Protein AF-A0A7J7EP86-F1 (afdb_monomer_lite)

Secondary structure (DSSP, 8-state):
-PPPHHHHHHHHHHHHTTT---S-----PPPPSSBPPP------SSPPPPS-SSGGGSSTT-EEEEETTEEEEEPPB-TTSPPP--SSBPPP-------SSPPPS-SSGGGSSTT-EEEE-SSSEEEEPPBP-HHHHHHHHHHHHHHHHHHHHHHHHHHHHHHHHHHHHHHHHSS---------------S-S------------

Foldseek 3Di:
DDPDPVVVVVVVVVVVVVPPPDDDPPPVPPAFDAAADDEFDDDDPAADEAQDDFQVSAPDRWTFDDYHRYTDGHDHDHPPDDADAFDAADDDEPAADPDPPFGARDDAQVSEPPSFTFDDYNGYTDTDRHDHPVVVVVVVVVVVVVVVVVVVVVVVVVVVVVVVVVVVVVVVVPDPDDDDDDDPDPDDPDDDDDDDPPDPPDDDD

Structure (mmCIF, N/CA/C/O backbone):
data_AF-A0A7J7EP86-F1
#
_entry.id   AF-A0A7J7EP86-F1
#
loop_
_atom_site.group_PDB
_atom_site.id
_atom_site.type_symbol
_atom_site.label_atom_id
_atom_site.label_alt_id
_atom_site.label_comp_id
_atom_site.label_asym_id
_atom_site.label_entity_id
_atom_site.label_seq_id
_atom_site.pdbx_PDB_ins_code
_atom_site.Cartn_x
_atom_site.Cartn_y
_atom_site.Cartn_z
_atom_site.occupancy
_atom_site.B_iso_or_equiv
_atom_site.auth_seq_id
_atom_site.auth_comp_id
_atom_site.auth_asym_id
_atom_site.auth_atom_id
_atom_site.pdbx_PDB_model_num
ATOM 1 N N . MET A 1 1 ? 29.069 -40.356 -58.487 1.00 50.84 1 MET A N 1
ATOM 2 C CA . MET A 1 1 ? 29.692 -40.683 -57.185 1.00 50.84 1 MET A CA 1
ATOM 3 C C . MET A 1 1 ? 28.736 -40.217 -56.096 1.00 50.84 1 MET A C 1
ATOM 5 O O . MET A 1 1 ? 28.373 -39.050 -56.098 1.00 50.84 1 MET A O 1
ATOM 9 N N . LYS A 1 2 ? 28.208 -41.136 -55.280 1.00 54.94 2 LYS A N 1
ATOM 10 C CA . LYS A 1 2 ? 27.211 -40.839 -54.235 1.00 54.94 2 LYS A CA 1
ATOM 11 C C . LYS A 1 2 ? 27.973 -40.316 -53.010 1.00 54.94 2 LYS A C 1
ATOM 13 O O . LYS A 1 2 ? 28.895 -41.011 -52.588 1.00 54.94 2 LYS A O 1
ATOM 18 N N . PRO A 1 3 ? 27.675 -39.122 -52.473 1.00 54.75 3 PRO A N 1
ATOM 19 C CA . PRO A 1 3 ? 28.340 -38.674 -51.259 1.00 54.75 3 PRO A CA 1
ATOM 20 C C . PRO A 1 3 ? 27.991 -39.654 -50.140 1.00 54.75 3 PRO A C 1
ATOM 22 O O . PRO A 1 3 ? 26.819 -39.953 -49.902 1.00 54.75 3 PRO A O 1
ATOM 25 N N . ASN A 1 4 ? 29.017 -40.216 -49.502 1.00 59.91 4 ASN A N 1
ATOM 26 C CA . ASN A 1 4 ? 28.821 -41.128 -48.388 1.00 59.91 4 ASN A CA 1
ATOM 27 C C . ASN A 1 4 ? 28.125 -40.366 -47.263 1.00 59.91 4 ASN A C 1
ATOM 29 O O . ASN A 1 4 ? 28.585 -39.305 -46.852 1.00 59.91 4 ASN A O 1
ATOM 33 N N . SER A 1 5 ? 27.026 -40.942 -46.779 1.00 64.69 5 SER A N 1
ATOM 34 C CA . SER A 1 5 ? 26.134 -40.410 -45.742 1.00 64.69 5 SER A CA 1
ATOM 35 C C . SER A 1 5 ? 26.893 -39.761 -44.573 1.00 64.69 5 SER A C 1
ATOM 37 O O . SER A 1 5 ? 26.579 -38.656 -44.146 1.00 64.69 5 SER A O 1
ATOM 39 N N . LEU A 1 6 ? 27.999 -40.383 -44.154 1.00 64.19 6 LEU A N 1
ATOM 40 C CA . LEU A 1 6 ? 28.897 -39.900 -43.104 1.00 64.19 6 LEU A CA 1
ATOM 41 C C . LEU A 1 6 ? 29.530 -38.526 -43.394 1.00 64.19 6 LEU A C 1
ATOM 43 O O . LEU A 1 6 ? 29.637 -37.705 -42.490 1.00 64.19 6 LEU A O 1
ATOM 47 N N . SER A 1 7 ? 29.902 -38.238 -44.645 1.00 62.66 7 SER A N 1
ATOM 48 C CA . SER A 1 7 ? 30.479 -36.944 -45.035 1.00 62.66 7 SER A CA 1
ATOM 49 C C . SER A 1 7 ? 29.432 -35.826 -45.016 1.00 62.66 7 SER A C 1
ATOM 51 O O . SER A 1 7 ? 29.758 -34.699 -44.648 1.00 62.66 7 SER A O 1
ATOM 53 N N . ALA A 1 8 ? 28.176 -36.131 -45.354 1.00 65.94 8 ALA A N 1
ATOM 54 C CA . ALA A 1 8 ? 27.081 -35.167 -45.268 1.00 65.94 8 ALA A CA 1
ATOM 55 C C . ALA A 1 8 ? 26.754 -34.816 -43.805 1.00 65.94 8 ALA A C 1
ATOM 57 O O . ALA A 1 8 ? 26.546 -33.646 -43.483 1.00 65.94 8 ALA A O 1
ATOM 58 N N . PHE A 1 9 ? 26.791 -35.805 -42.903 1.00 63.50 9 PHE A N 1
ATOM 59 C CA . PHE A 1 9 ? 26.587 -35.581 -41.468 1.00 63.50 9 PHE A CA 1
ATOM 60 C C . PHE A 1 9 ? 27.699 -34.737 -40.830 1.00 63.50 9 PHE A C 1
ATOM 62 O O . PHE A 1 9 ? 27.401 -33.864 -40.020 1.00 63.50 9 PHE A O 1
ATOM 69 N N . VAL A 1 10 ? 28.964 -34.930 -41.221 1.00 70.19 10 VAL A N 1
ATOM 70 C CA . VAL A 1 10 ? 30.089 -34.133 -40.693 1.00 70.19 10 VAL A CA 1
ATOM 71 C C . VAL A 1 10 ? 29.988 -32.659 -41.107 1.00 70.19 10 VAL A C 1
ATOM 73 O O . VAL A 1 10 ? 30.238 -31.777 -40.288 1.00 70.19 10 VAL A O 1
ATOM 76 N N . VAL A 1 11 ? 29.555 -32.369 -42.338 1.00 69.69 11 VAL A N 1
ATOM 77 C CA . VAL A 1 11 ? 29.354 -30.986 -42.813 1.00 69.69 11 VAL A CA 1
ATOM 78 C C . VAL A 1 11 ? 28.172 -30.311 -42.104 1.00 69.69 11 VAL A C 1
ATOM 80 O O . VAL A 1 11 ? 28.274 -29.146 -41.725 1.00 69.69 11 VAL A O 1
ATOM 83 N N . LEU A 1 12 ? 27.077 -31.039 -41.855 1.00 65.75 12 LEU A N 1
ATOM 84 C CA . LEU A 1 12 ? 25.925 -30.529 -41.097 1.00 65.75 12 LEU A CA 1
ATOM 85 C C . LEU A 1 12 ? 26.275 -30.227 -39.633 1.00 65.75 12 LEU A C 1
ATOM 87 O O . LEU A 1 12 ? 25.849 -29.202 -39.102 1.00 65.75 12 LEU A O 1
ATOM 91 N N . LEU A 1 13 ? 27.089 -31.076 -38.997 1.00 64.19 13 LEU A N 1
ATOM 92 C CA . LEU A 1 13 ? 27.573 -30.840 -37.634 1.00 64.19 13 LEU A CA 1
ATOM 93 C C . LEU A 1 13 ? 28.536 -29.646 -37.568 1.00 64.19 13 LEU A C 1
ATOM 95 O O . LEU A 1 13 ? 28.445 -28.858 -36.634 1.00 64.19 13 LEU A O 1
ATOM 99 N N . ALA A 1 14 ? 29.400 -29.454 -38.571 1.00 61.97 14 ALA A N 1
ATOM 100 C CA . ALA A 1 14 ? 30.291 -28.292 -38.638 1.00 61.97 14 ALA A CA 1
ATOM 101 C C . ALA A 1 14 ? 29.533 -26.967 -38.867 1.00 61.97 14 ALA A C 1
ATOM 103 O O . ALA A 1 14 ? 29.895 -25.943 -38.290 1.00 61.97 14 ALA A O 1
ATOM 104 N N . LEU A 1 15 ? 28.456 -26.981 -39.663 1.00 60.22 15 LEU A N 1
ATOM 105 C CA . LEU A 1 15 ? 27.616 -25.801 -39.907 1.00 60.22 15 LEU A CA 1
ATOM 106 C C . LEU A 1 15 ? 26.714 -25.454 -38.710 1.00 60.22 15 LEU A C 1
ATOM 108 O O . LEU A 1 15 ? 26.466 -24.276 -38.463 1.00 60.22 15 LEU A O 1
ATOM 112 N N . GLY A 1 16 ? 26.275 -26.449 -37.931 1.00 58.31 16 GLY A N 1
ATOM 113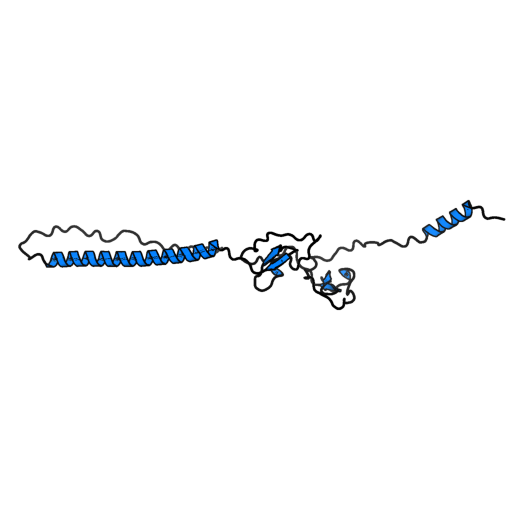 C CA . GLY A 1 16 ? 25.460 -26.240 -36.727 1.00 58.31 16 GLY A CA 1
ATOM 114 C C . GLY A 1 16 ? 26.194 -25.555 -35.565 1.00 58.31 16 GLY A C 1
ATOM 115 O O . GLY A 1 16 ? 25.548 -25.011 -34.674 1.00 58.31 16 GLY A O 1
ATOM 116 N N . ILE A 1 17 ? 27.533 -25.534 -35.581 1.00 58.44 17 ILE A N 1
ATOM 117 C CA . ILE A 1 17 ? 28.358 -24.895 -34.539 1.00 58.44 17 ILE A CA 1
ATOM 118 C C . ILE A 1 17 ? 28.518 -23.380 -34.790 1.00 58.44 17 ILE A C 1
ATOM 120 O O . ILE A 1 17 ? 28.812 -22.627 -33.865 1.00 58.44 17 ILE A O 1
ATOM 124 N N . LEU A 1 18 ? 28.261 -22.890 -36.011 1.00 54.44 18 LEU A N 1
ATOM 125 C CA . LEU A 1 18 ? 28.388 -21.462 -36.348 1.00 54.44 18 LEU A CA 1
ATOM 126 C C . LEU A 1 18 ? 27.129 -20.630 -36.044 1.00 54.44 18 LEU A C 1
ATOM 128 O O . LEU A 1 18 ? 27.166 -19.410 -36.186 1.00 54.44 18 LEU A O 1
ATOM 132 N N . THR A 1 19 ? 26.031 -21.251 -35.595 1.00 53.50 19 THR A N 1
ATOM 133 C CA . THR A 1 19 ? 24.767 -20.550 -35.289 1.00 53.50 19 THR A CA 1
ATOM 134 C C . THR A 1 19 ? 24.349 -20.591 -33.822 1.00 53.50 19 THR A C 1
ATOM 136 O O . THR A 1 19 ? 23.231 -20.188 -33.506 1.00 53.50 19 THR A O 1
ATOM 139 N N . SER A 1 20 ? 25.222 -20.981 -32.890 1.00 53.56 20 SER A N 1
ATOM 140 C CA . SER A 1 20 ? 25.021 -20.645 -31.473 1.00 53.56 20 SER A CA 1
ATOM 141 C C . SER A 1 20 ? 25.358 -19.168 -31.242 1.00 53.56 20 SER A C 1
ATOM 143 O O . SER A 1 20 ? 26.337 -18.818 -30.586 1.00 53.56 20 SER A O 1
ATOM 145 N N . GLY A 1 21 ? 24.536 -18.292 -31.827 1.00 53.75 21 GLY A N 1
ATOM 146 C CA . GLY A 1 21 ? 24.382 -16.925 -31.361 1.00 53.75 21 GLY A CA 1
ATOM 147 C C . GLY A 1 21 ? 23.913 -16.981 -29.914 1.00 53.75 21 GLY A C 1
ATOM 148 O O . GLY A 1 21 ? 22.967 -17.696 -29.589 1.00 53.75 21 GLY A O 1
ATOM 149 N N . ALA A 1 22 ? 24.655 -16.287 -29.059 1.00 48.72 22 ALA A N 1
ATOM 150 C CA . ALA A 1 22 ? 24.486 -16.212 -27.620 1.00 48.72 22 ALA A CA 1
ATOM 151 C C . ALA A 1 22 ? 23.009 -16.225 -27.184 1.00 48.72 22 ALA A C 1
ATOM 153 O O . ALA A 1 22 ? 22.284 -15.250 -27.372 1.00 48.72 22 ALA A O 1
ATOM 154 N N . VAL A 1 23 ? 22.588 -17.318 -26.543 1.00 51.16 23 VAL A N 1
ATOM 155 C CA . VAL A 1 23 ? 21.489 -17.259 -25.580 1.00 51.16 23 VAL A CA 1
ATOM 156 C C . VAL A 1 23 ? 21.922 -16.315 -24.469 1.00 51.16 23 VAL A C 1
ATOM 158 O O . VAL A 1 23 ? 22.969 -16.515 -23.854 1.00 51.16 23 VAL A O 1
ATOM 161 N N . GLU A 1 24 ? 21.130 -15.254 -24.329 1.00 53.12 24 GLU A N 1
ATOM 162 C CA . GLU A 1 24 ? 21.117 -14.233 -23.288 1.00 53.12 24 GLU A CA 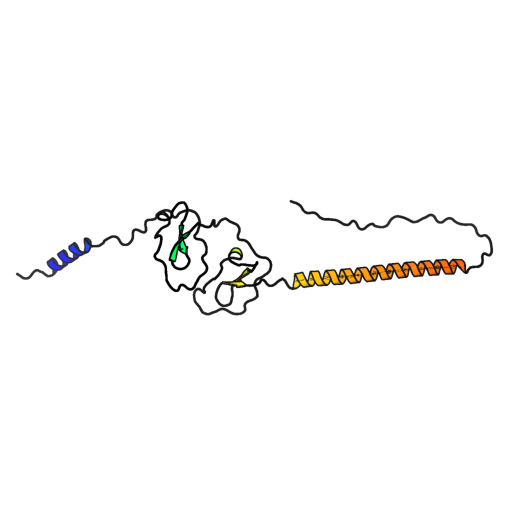1
ATOM 163 C C . GLU A 1 24 ? 22.283 -14.309 -22.307 1.00 53.12 24 GLU A C 1
ATOM 165 O O . GLU A 1 24 ? 22.226 -14.929 -21.242 1.00 53.12 24 GLU A O 1
ATOM 170 N N . GLY A 1 25 ? 23.321 -13.538 -22.631 1.00 43.31 25 GLY A N 1
ATOM 171 C CA . GLY A 1 25 ? 24.071 -12.870 -21.589 1.00 43.31 25 GLY A CA 1
ATOM 172 C C . GLY A 1 25 ? 23.084 -12.020 -20.798 1.00 43.31 25 GLY A C 1
ATOM 173 O O . GLY A 1 25 ? 22.865 -10.855 -21.125 1.00 43.31 25 GLY A O 1
ATOM 174 N N . ALA A 1 26 ? 22.488 -12.601 -19.756 1.00 48.16 26 ALA A N 1
ATOM 175 C CA . ALA A 1 26 ? 22.009 -11.859 -18.609 1.00 48.16 26 ALA A CA 1
ATOM 176 C C . ALA A 1 26 ? 23.243 -11.149 -18.051 1.00 48.16 26 ALA A C 1
ATOM 178 O O . ALA A 1 26 ? 23.952 -11.667 -17.185 1.00 48.16 26 ALA A O 1
ATOM 179 N N . SER A 1 27 ? 23.561 -9.997 -18.650 1.00 50.91 27 SER A N 1
ATOM 180 C CA . SER A 1 27 ? 24.557 -9.079 -18.144 1.00 50.91 27 SER A CA 1
ATOM 181 C C . SER A 1 27 ? 24.187 -8.884 -16.690 1.00 50.91 27 SER A C 1
ATOM 183 O O . SER A 1 27 ? 23.107 -8.384 -16.368 1.00 50.91 27 SER A O 1
ATOM 185 N N . LYS A 1 28 ? 25.056 -9.359 -15.800 1.00 51.88 28 LYS A N 1
ATOM 186 C CA . LYS A 1 28 ? 24.960 -9.130 -14.362 1.00 51.88 28 LYS A CA 1
ATOM 187 C C . LYS A 1 28 ? 25.341 -7.668 -14.110 1.00 51.88 28 LYS A C 1
ATOM 189 O O . LYS A 1 28 ? 26.272 -7.361 -13.371 1.00 51.88 28 LYS A O 1
ATOM 194 N N . GLU A 1 29 ? 24.662 -6.761 -14.800 1.00 63.00 29 GLU A N 1
ATOM 195 C CA . GLU A 1 29 ? 24.759 -5.336 -14.590 1.00 63.00 29 GLU A CA 1
ATOM 196 C C . GLU A 1 29 ? 24.225 -5.098 -13.182 1.00 63.00 29 GLU A C 1
ATOM 198 O O . GLU A 1 29 ? 23.115 -5.514 -12.840 1.00 63.00 29 GLU A O 1
ATOM 203 N N . LYS A 1 30 ? 25.055 -4.514 -12.314 1.00 75.94 30 LYS A N 1
ATOM 204 C CA . LYS A 1 30 ? 24.654 -4.239 -10.933 1.00 75.94 30 LYS A CA 1
ATOM 205 C C . LYS A 1 30 ? 23.388 -3.382 -10.979 1.00 75.94 30 LYS A C 1
ATOM 207 O O . LYS A 1 30 ? 23.417 -2.304 -11.551 1.00 75.94 30 LYS A O 1
ATOM 212 N N . ALA A 1 31 ? 22.277 -3.851 -10.419 1.00 86.69 31 ALA A N 1
ATOM 213 C CA . ALA A 1 31 ? 21.055 -3.053 -10.364 1.00 86.69 31 ALA A CA 1
ATOM 214 C C . ALA A 1 31 ? 21.305 -1.747 -9.589 1.00 86.69 31 ALA A C 1
ATOM 216 O O . ALA A 1 31 ? 22.115 -1.718 -8.653 1.00 86.69 31 ALA A O 1
ATOM 217 N N . LYS A 1 32 ? 20.600 -0.669 -9.947 1.00 92.75 32 LYS A N 1
ATOM 218 C CA . LYS A 1 32 ? 20.674 0.580 -9.175 1.00 92.75 32 LYS A CA 1
ATOM 219 C C . LYS A 1 32 ? 20.100 0.364 -7.772 1.00 92.75 32 LYS A C 1
ATOM 221 O O . LYS A 1 32 ? 19.229 -0.485 -7.569 1.00 92.75 32 LYS A O 1
ATOM 226 N N . HIS A 1 33 ? 20.599 1.144 -6.813 1.00 93.12 33 HIS A N 1
ATOM 227 C CA . HIS A 1 33 ? 20.196 1.061 -5.409 1.00 93.12 33 HIS A CA 1
ATOM 228 C C . HIS A 1 33 ? 18.692 1.322 -5.209 1.00 93.12 33 HIS A C 1
ATOM 230 O O . HIS A 1 33 ? 18.086 2.087 -5.959 1.00 93.12 33 HIS A O 1
ATOM 236 N N . GLY A 1 34 ? 18.121 0.715 -4.166 1.00 93.31 34 GLY A N 1
ATOM 237 C CA . GLY A 1 34 ? 16.694 0.776 -3.846 1.00 93.31 34 GLY A CA 1
ATOM 238 C C . GLY A 1 34 ? 15.851 -0.249 -4.610 1.00 93.31 34 GLY A C 1
ATOM 239 O O . GLY A 1 34 ? 16.356 -1.035 -5.420 1.00 93.31 34 GLY A O 1
ATOM 240 N N . VAL A 1 35 ? 14.551 -0.254 -4.327 1.00 94.38 35 VAL A N 1
ATOM 241 C CA . VAL A 1 35 ? 13.578 -1.192 -4.904 1.00 94.38 35 VAL A CA 1
ATOM 242 C C . VAL A 1 35 ? 12.563 -0.456 -5.771 1.00 94.38 35 VAL A C 1
ATOM 244 O O . VAL A 1 35 ? 12.363 0.747 -5.621 1.00 94.38 35 VAL A O 1
ATOM 247 N N . CYS A 1 36 ? 11.943 -1.161 -6.717 1.00 96.06 36 CYS A N 1
ATOM 248 C CA . CYS A 1 36 ? 10.845 -0.574 -7.480 1.00 96.06 36 CYS A CA 1
ATOM 249 C C . CYS A 1 36 ? 9.670 -0.256 -6.544 1.00 96.06 36 CYS A C 1
ATOM 251 O O . CYS A 1 36 ? 9.329 -1.118 -5.728 1.00 96.06 36 CYS A O 1
ATOM 253 N N . PRO A 1 37 ? 9.042 0.926 -6.677 1.00 95.06 37 PRO A N 1
ATOM 254 C CA . PRO A 1 37 ? 7.857 1.253 -5.900 1.00 95.06 37 PRO A CA 1
ATOM 255 C C . PRO A 1 37 ? 6.726 0.277 -6.217 1.00 95.06 37 PRO A C 1
ATOM 257 O O . PRO A 1 37 ? 6.616 -0.236 -7.339 1.00 95.06 37 PRO A O 1
ATOM 260 N N . PHE A 1 38 ? 5.865 0.024 -5.235 1.00 93.81 38 PHE A N 1
ATOM 261 C CA . PHE A 1 38 ? 4.661 -0.756 -5.488 1.00 93.81 38 PHE A CA 1
ATOM 262 C C . PHE A 1 38 ? 3.680 0.056 -6.330 1.00 93.81 38 PHE A C 1
ATOM 264 O O . PHE A 1 38 ? 3.250 1.141 -5.944 1.00 93.81 38 PHE A O 1
ATOM 271 N N . VAL A 1 39 ? 3.273 -0.515 -7.459 1.00 93.88 39 VAL A N 1
ATOM 272 C CA . VAL A 1 39 ? 2.266 0.075 -8.334 1.00 93.88 39 VAL A CA 1
ATOM 273 C C . VAL A 1 39 ? 1.010 -0.789 -8.266 1.00 93.88 39 VAL A C 1
ATOM 275 O O . VAL A 1 39 ? 1.063 -1.953 -8.680 1.00 93.88 39 VAL A O 1
ATOM 278 N N . PRO A 1 40 ? -0.116 -0.268 -7.742 1.00 91.19 40 PRO A N 1
ATOM 279 C CA . PRO A 1 40 ? -1.337 -1.046 -7.647 1.00 91.19 40 PRO A CA 1
ATOM 280 C C . PRO A 1 40 ? -1.817 -1.453 -9.048 1.00 91.19 40 PRO A C 1
ATOM 282 O O . PRO A 1 40 ? -1.723 -0.656 -9.992 1.00 91.19 40 PRO A O 1
ATOM 285 N N . PRO A 1 41 ? -2.342 -2.680 -9.206 1.00 90.81 41 PRO A N 1
ATOM 286 C CA . PRO A 1 41 ? -2.905 -3.130 -10.468 1.00 90.81 41 PRO A CA 1
ATOM 287 C C . PRO A 1 41 ? -4.029 -2.203 -10.931 1.00 90.81 41 PRO A C 1
ATOM 289 O O . PRO A 1 41 ? -4.941 -1.884 -10.170 1.00 90.81 41 PRO A O 1
ATOM 292 N N . VAL A 1 42 ? -3.971 -1.800 -12.198 1.00 92.12 42 VAL A N 1
ATOM 293 C CA . VAL A 1 42 ? -4.997 -0.990 -12.861 1.00 92.12 42 VAL A CA 1
ATOM 294 C C . VAL A 1 42 ? -5.435 -1.675 -14.147 1.00 92.12 42 VAL A C 1
ATOM 296 O O . VAL A 1 42 ? -4.662 -2.414 -14.762 1.00 92.12 42 VAL A O 1
ATOM 299 N N . MET A 1 43 ? -6.674 -1.420 -14.559 1.00 92.94 43 MET A N 1
ATOM 300 C CA . MET A 1 43 ? -7.150 -1.827 -15.876 1.00 92.94 43 MET A CA 1
ATOM 301 C C . MET A 1 43 ? -6.607 -0.855 -16.919 1.00 92.94 43 MET A C 1
ATOM 303 O O . MET A 1 43 ? -6.841 0.349 -16.835 1.00 92.94 43 MET A O 1
ATOM 307 N N . CYS A 1 44 ? -5.882 -1.386 -17.897 1.00 94.38 44 CYS A N 1
ATOM 308 C CA . CYS A 1 44 ? -5.313 -0.617 -18.994 1.00 94.38 44 CYS A CA 1
ATOM 309 C C . CYS A 1 44 ? -6.096 -0.917 -20.266 1.00 94.38 44 CYS A C 1
ATOM 311 O O . CYS A 1 44 ? -6.178 -2.073 -20.674 1.00 94.38 44 CYS A O 1
ATOM 313 N N . PHE A 1 45 ? -6.649 0.113 -20.902 1.00 94.38 45 PHE A N 1
ATOM 314 C CA . PHE A 1 45 ? -7.250 -0.036 -22.230 1.00 94.38 45 PHE A CA 1
ATOM 315 C C . PHE A 1 45 ? -6.180 -0.203 -23.312 1.00 94.38 45 PHE A C 1
ATOM 317 O O . PHE A 1 45 ? -6.374 -0.943 -24.270 1.00 94.38 45 PHE A O 1
ATOM 324 N N . VAL A 1 46 ? -5.036 0.462 -23.132 1.00 95.56 46 VAL A N 1
ATOM 325 C CA . VAL A 1 46 ? -3.872 0.394 -24.017 1.00 95.56 46 VAL A CA 1
ATOM 326 C C . VAL A 1 46 ? -2.616 0.346 -23.151 1.00 95.56 46 VAL A C 1
ATOM 328 O O . VAL A 1 46 ? -2.524 1.066 -22.156 1.00 95.56 46 VAL A O 1
ATOM 331 N N . TYR A 1 47 ? -1.666 -0.515 -23.517 1.00 95.69 47 TYR A N 1
ATOM 332 C CA . TYR A 1 47 ? -0.337 -0.538 -22.911 1.00 95.69 47 TYR A CA 1
ATOM 333 C C . TYR A 1 47 ? 0.598 0.407 -23.661 1.00 95.69 47 TYR A C 1
ATOM 335 O O . TYR A 1 47 ? 0.645 0.408 -24.890 1.00 95.69 47 TYR A O 1
ATOM 343 N N . GLU A 1 48 ? 1.350 1.199 -22.910 1.00 95.62 48 GLU A N 1
ATOM 344 C CA . GLU A 1 48 ? 2.363 2.098 -23.441 1.00 95.62 48 GLU A CA 1
ATOM 345 C C . GLU A 1 48 ? 3.632 1.314 -23.818 1.00 95.62 48 GLU A C 1
ATOM 347 O O . GLU A 1 48 ? 3.987 0.343 -23.133 1.00 95.62 48 GLU A O 1
ATOM 352 N N . PRO A 1 49 ? 4.355 1.740 -24.872 1.00 96.56 49 PRO A N 1
ATOM 353 C CA . PRO A 1 49 ? 5.673 1.199 -25.181 1.00 96.56 49 PRO A CA 1
ATOM 354 C C . PRO A 1 49 ? 6.630 1.309 -23.978 1.00 96.56 49 PRO A C 1
ATOM 356 O O . PRO A 1 49 ? 6.577 2.299 -23.241 1.00 96.56 49 PRO A O 1
ATOM 359 N N . PRO A 1 50 ? 7.514 0.317 -23.760 1.00 97.25 50 PRO A N 1
ATOM 360 C CA . PRO A 1 50 ? 8.447 0.336 -22.639 1.00 97.25 50 PRO A CA 1
ATOM 361 C C . PRO A 1 50 ? 9.440 1.497 -22.771 1.00 97.25 50 PRO A C 1
ATOM 363 O O . PRO A 1 50 ? 10.059 1.682 -23.815 1.00 97.25 50 PRO A O 1
ATOM 366 N N . GLN A 1 51 ? 9.625 2.258 -21.691 1.00 97.38 51 GLN A N 1
ATOM 367 C CA . GLN A 1 51 ? 10.601 3.356 -21.641 1.00 97.38 51 GLN A CA 1
ATOM 368 C C . GLN A 1 51 ? 12.041 2.861 -21.445 1.00 97.38 51 GLN A C 1
ATOM 370 O O . GLN A 1 51 ? 12.994 3.584 -21.719 1.00 97.38 51 GLN A O 1
ATOM 375 N N . CYS A 1 52 ? 12.193 1.652 -20.910 1.00 97.38 52 CYS A N 1
ATOM 376 C CA . CYS A 1 52 ? 13.463 1.046 -20.545 1.00 97.38 52 CYS A CA 1
ATOM 377 C C . CYS A 1 52 ? 13.335 -0.485 -20.524 1.00 97.38 52 CYS A C 1
ATOM 379 O O . CYS A 1 52 ? 12.238 -1.040 -20.428 1.00 97.38 52 CYS A O 1
ATOM 381 N N . HIS A 1 53 ? 14.480 -1.154 -20.560 1.00 96.12 53 HIS A N 1
ATOM 382 C CA . HIS A 1 53 ? 14.675 -2.591 -20.396 1.00 96.12 53 HIS A CA 1
ATOM 383 C C . HIS A 1 53 ? 15.523 -2.914 -19.159 1.00 96.12 53 HIS A C 1
ATOM 385 O O . HIS A 1 53 ? 15.406 -4.003 -18.604 1.00 96.12 53 HIS A O 1
ATOM 391 N N . ASN A 1 54 ? 16.366 -1.978 -18.711 1.00 95.50 54 ASN A N 1
ATOM 392 C CA . ASN A 1 54 ? 17.157 -2.108 -17.491 1.00 95.50 54 ASN A CA 1
ATOM 393 C C . ASN A 1 54 ? 17.318 -0.755 -16.778 1.00 95.50 54 ASN A C 1
ATOM 395 O O . ASN A 1 54 ? 17.043 0.305 -17.344 1.00 95.50 54 ASN A O 1
ATOM 399 N N . ASP A 1 55 ? 17.766 -0.794 -15.520 1.00 96.62 55 ASP A N 1
ATOM 400 C CA . ASP A 1 55 ? 17.922 0.393 -14.671 1.00 96.62 55 ASP A CA 1
ATOM 401 C C . ASP A 1 55 ? 18.843 1.461 -15.278 1.00 96.62 55 ASP A C 1
ATOM 403 O O . ASP A 1 55 ? 18.652 2.650 -15.029 1.00 96.62 55 ASP A O 1
ATOM 407 N N . TRP A 1 56 ? 19.849 1.061 -16.056 1.00 94.88 56 TRP A N 1
ATOM 408 C CA . TRP A 1 56 ? 20.903 1.942 -16.564 1.00 94.88 56 TRP A CA 1
ATOM 409 C C . TRP A 1 56 ? 20.458 2.821 -17.728 1.00 94.88 56 TRP A C 1
ATOM 411 O O . TRP A 1 56 ? 21.028 3.891 -17.928 1.00 94.88 56 TRP A O 1
ATOM 421 N N . GLN A 1 57 ? 19.384 2.435 -18.414 1.00 96.50 57 GLN A N 1
ATOM 422 C CA . GLN A 1 57 ? 18.713 3.281 -19.402 1.00 96.50 57 GLN A CA 1
ATOM 423 C C . GLN A 1 57 ? 17.912 4.421 -18.757 1.00 96.50 57 GLN A C 1
ATOM 425 O O . GLN A 1 57 ? 17.655 5.438 -19.397 1.00 96.50 57 GLN A O 1
ATOM 430 N N . CYS A 1 58 ? 17.526 4.276 -17.487 1.00 97.25 58 CYS A N 1
ATOM 431 C CA . CYS A 1 58 ? 16.782 5.309 -16.783 1.00 97.25 58 CYS A CA 1
ATOM 432 C C . CYS A 1 58 ? 17.692 6.456 -16.321 1.00 97.25 58 CYS A C 1
ATOM 434 O O . CYS A 1 58 ? 18.819 6.215 -15.869 1.00 97.25 58 CYS A O 1
ATOM 436 N N . PRO A 1 59 ? 17.220 7.714 -16.354 1.00 96.00 59 PRO A N 1
ATOM 437 C CA . PRO A 1 59 ? 18.024 8.851 -15.934 1.00 96.00 59 PRO A CA 1
ATOM 438 C C . PRO A 1 59 ? 18.279 8.827 -14.419 1.00 96.00 59 PRO A C 1
ATOM 440 O O . PRO A 1 59 ? 17.492 8.308 -13.624 1.00 96.00 59 PRO A O 1
ATOM 443 N N . LYS A 1 60 ? 19.386 9.442 -13.987 1.00 94.75 60 LYS A N 1
ATOM 444 C CA . LYS A 1 60 ? 19.737 9.594 -12.562 1.00 94.75 60 LYS A CA 1
ATOM 445 C C . LYS A 1 60 ? 19.699 8.242 -11.816 1.00 94.75 60 LYS A C 1
ATOM 447 O O . LYS A 1 60 ? 20.249 7.244 -12.280 1.00 94.75 60 LYS A O 1
ATOM 452 N N . LYS A 1 61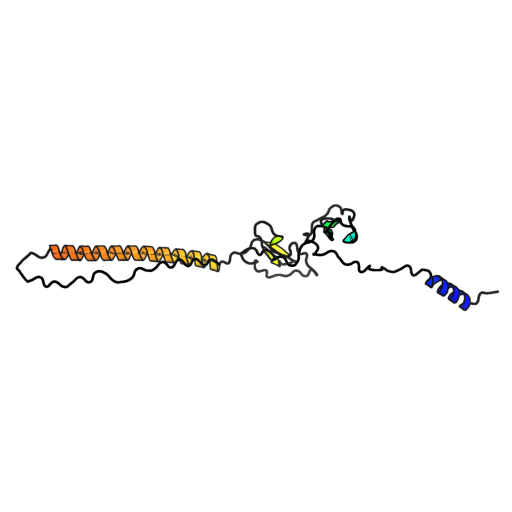 ? 19.055 8.211 -10.645 1.00 94.62 61 LYS A N 1
ATOM 453 C CA . LYS A 1 61 ? 18.908 7.041 -9.768 1.00 94.62 61 LYS A CA 1
ATOM 454 C C . LYS A 1 61 ? 17.647 6.219 -10.062 1.00 94.62 61 LYS A C 1
ATOM 456 O O . LYS A 1 61 ? 17.379 5.277 -9.326 1.00 94.62 61 LYS A O 1
ATOM 461 N N . GLN A 1 62 ? 16.882 6.571 -11.097 1.00 96.88 62 GLN A N 1
ATOM 462 C CA . GLN A 1 62 ? 15.640 5.875 -11.421 1.00 96.88 62 GLN A CA 1
ATOM 463 C C . GLN A 1 62 ? 15.908 4.443 -11.858 1.00 96.88 62 GLN A C 1
ATOM 465 O O . GLN A 1 62 ? 16.926 4.162 -12.501 1.00 96.88 62 GLN A O 1
ATOM 470 N N . LYS A 1 63 ? 14.974 3.565 -11.505 1.00 97.38 63 LYS A N 1
ATOM 471 C CA . LYS A 1 63 ? 14.983 2.143 -11.836 1.00 97.38 63 LYS A CA 1
ATOM 472 C C . LYS A 1 63 ? 13.972 1.849 -12.934 1.00 97.38 63 LYS A C 1
ATOM 474 O O . LYS A 1 63 ? 12.967 2.551 -13.062 1.00 97.38 63 LYS A O 1
ATOM 479 N N . CYS A 1 64 ? 14.234 0.796 -13.697 1.00 97.69 64 CYS A N 1
ATOM 480 C CA . CYS A 1 64 ? 13.319 0.318 -14.716 1.00 97.69 64 CYS A CA 1
ATOM 481 C C . CYS A 1 64 ? 12.295 -0.622 -14.086 1.00 97.69 64 CYS A C 1
ATOM 483 O O . CYS A 1 64 ? 12.615 -1.741 -13.685 1.00 97.69 64 CYS A O 1
ATOM 485 N N . CYS A 1 65 ? 11.063 -0.142 -13.954 1.00 97.44 65 CYS A N 1
ATOM 486 C CA . CYS A 1 65 ? 10.043 -0.765 -13.126 1.00 97.44 65 CYS A CA 1
ATOM 487 C C . CYS A 1 65 ? 8.744 -0.980 -13.900 1.00 97.44 65 CYS A C 1
ATOM 489 O O . CYS A 1 65 ? 8.437 -0.290 -14.874 1.00 97.44 65 CYS A O 1
ATOM 491 N N . ARG A 1 66 ? 7.926 -1.921 -13.424 1.00 95.94 66 ARG A N 1
ATOM 492 C CA . ARG A 1 66 ? 6.549 -2.058 -13.898 1.00 95.94 66 ARG A CA 1
ATOM 493 C C . ARG A 1 66 ? 5.721 -0.898 -13.349 1.00 95.94 66 ARG A C 1
ATOM 495 O O . ARG A 1 66 ? 5.446 -0.846 -12.156 1.00 95.94 66 ARG A O 1
ATOM 502 N N . GLY A 1 67 ? 5.353 0.025 -14.227 1.00 95.50 67 GLY A N 1
ATOM 503 C CA . GLY A 1 67 ? 4.476 1.148 -13.929 1.00 95.50 67 GLY A CA 1
ATOM 504 C C . GLY A 1 67 ? 3.015 0.850 -14.254 1.00 95.50 67 GLY A C 1
ATOM 505 O O . GLY A 1 67 ? 2.636 -0.266 -14.625 1.00 95.50 67 GLY A O 1
ATOM 506 N N . HIS A 1 68 ? 2.182 1.886 -14.162 1.00 94.81 68 HIS A N 1
ATOM 507 C CA . HIS A 1 68 ? 0.833 1.835 -14.713 1.00 94.81 68 HIS A CA 1
ATOM 508 C C . HIS A 1 68 ? 0.920 1.681 -16.228 1.00 94.81 68 HIS A C 1
ATOM 510 O O . HIS A 1 68 ? 1.564 2.492 -16.891 1.00 94.81 68 HIS A O 1
ATOM 516 N N . CYS A 1 69 ? 0.273 0.639 -16.744 1.00 95.50 69 CYS A N 1
ATOM 517 C CA . CYS A 1 69 ? 0.110 0.389 -18.173 1.00 95.50 69 CYS A CA 1
ATOM 518 C C . CYS A 1 69 ? 1.401 0.313 -19.001 1.00 95.50 69 CYS A C 1
ATOM 520 O O . CYS A 1 69 ? 1.337 0.449 -20.213 1.00 95.50 69 CYS A O 1
ATOM 522 N N . GLY A 1 70 ? 2.558 0.020 -18.398 1.00 96.06 70 GLY A N 1
ATOM 523 C CA . GLY A 1 70 ? 3.808 -0.138 -19.144 1.00 96.06 70 GLY A CA 1
ATOM 524 C C . GLY A 1 70 ? 5.040 -0.284 -18.255 1.00 96.06 70 GLY A C 1
ATOM 525 O O . GLY A 1 70 ? 4.949 -0.242 -17.026 1.00 96.06 70 GLY A O 1
ATOM 526 N N . ILE A 1 71 ? 6.203 -0.454 -18.884 1.00 97.69 71 ILE A N 1
ATOM 527 C CA . ILE A 1 71 ? 7.507 -0.406 -18.210 1.00 97.69 71 ILE A CA 1
ATOM 528 C C . ILE A 1 71 ? 8.010 1.036 -18.228 1.00 97.69 71 ILE A C 1
ATOM 530 O O . ILE A 1 71 ? 8.073 1.658 -19.290 1.00 97.69 71 ILE A O 1
ATOM 534 N N . LYS A 1 72 ? 8.331 1.574 -17.051 1.00 97.44 72 LYS A N 1
ATOM 535 C CA . LYS A 1 72 ? 8.640 2.992 -16.846 1.00 97.44 72 LYS A CA 1
ATOM 536 C C . LYS A 1 72 ? 9.875 3.173 -15.976 1.00 97.44 72 LYS A C 1
ATOM 538 O O . LYS A 1 72 ? 10.166 2.338 -15.119 1.00 97.44 72 LYS A O 1
ATOM 543 N N . CYS A 1 73 ? 10.550 4.301 -16.155 1.00 97.69 73 CYS A N 1
ATOM 544 C CA . CYS A 1 73 ? 11.581 4.745 -15.228 1.00 97.69 73 CYS A CA 1
ATOM 545 C C . CYS A 1 73 ? 10.926 5.394 -14.007 1.00 97.69 73 CYS A C 1
ATOM 547 O O . CYS A 1 73 ? 10.295 6.443 -14.129 1.00 97.69 73 CYS A O 1
ATOM 549 N N . LEU A 1 74 ? 11.045 4.755 -12.842 1.00 97.19 74 LEU A N 1
ATOM 550 C CA . LEU A 1 74 ? 10.441 5.219 -11.591 1.00 97.19 74 LEU A CA 1
ATOM 551 C C . LEU A 1 74 ? 11.518 5.518 -10.549 1.00 97.19 74 LEU A C 1
ATOM 553 O O . LEU A 1 74 ? 12.584 4.893 -10.532 1.00 97.19 74 LEU A O 1
ATOM 557 N N . ASP A 1 75 ? 11.232 6.473 -9.667 1.00 96.94 75 ASP A N 1
ATOM 558 C CA . ASP A 1 75 ? 12.091 6.738 -8.518 1.00 96.94 75 ASP A CA 1
ATOM 559 C C . ASP A 1 75 ? 12.048 5.541 -7.553 1.00 96.94 75 ASP A C 1
ATOM 561 O O . ASP A 1 75 ? 10.962 5.043 -7.245 1.00 96.94 75 ASP A O 1
ATOM 565 N N . PRO A 1 76 ? 13.209 5.041 -7.099 1.00 95.88 76 PRO A N 1
ATOM 566 C CA . PRO A 1 76 ? 13.256 3.879 -6.229 1.00 95.88 76 PRO A CA 1
ATOM 567 C C . PRO A 1 76 ? 12.773 4.198 -4.815 1.00 95.88 76 PRO A C 1
ATOM 569 O O . PRO A 1 76 ? 13.033 5.275 -4.272 1.00 95.88 76 PRO A O 1
ATOM 572 N N . GLU A 1 77 ? 12.158 3.205 -4.184 1.00 93.88 77 GLU A N 1
ATOM 573 C CA . GLU A 1 77 ? 11.879 3.218 -2.754 1.00 93.88 77 GLU A CA 1
ATOM 574 C C . GLU A 1 77 ? 13.075 2.685 -1.962 1.00 93.88 77 GLU A C 1
ATOM 576 O O . GLU A 1 77 ? 13.823 1.807 -2.406 1.00 93.88 77 GLU A O 1
ATOM 581 N N . ASP A 1 78 ? 13.252 3.237 -0.765 1.00 91.00 78 ASP A N 1
ATOM 582 C CA . ASP A 1 78 ? 14.240 2.772 0.198 1.00 91.00 78 ASP A CA 1
ATOM 583 C C . ASP A 1 78 ? 13.594 1.698 1.092 1.00 91.00 78 ASP A C 1
ATOM 585 O O . ASP A 1 78 ? 12.722 2.037 1.901 1.00 91.00 78 ASP A O 1
ATOM 589 N N . PRO A 1 79 ? 13.998 0.418 0.972 1.00 85.94 79 PRO A N 1
ATOM 590 C CA . PRO A 1 79 ? 13.411 -0.671 1.748 1.00 85.94 79 PRO A CA 1
ATOM 591 C C . PRO A 1 79 ? 13.742 -0.586 3.245 1.00 85.94 79 PRO A C 1
ATOM 593 O O . PRO A 1 79 ? 13.133 -1.302 4.038 1.00 85.94 79 PRO A O 1
ATOM 596 N N . SER A 1 80 ? 14.695 0.261 3.650 1.00 88.38 80 SER A N 1
ATOM 597 C CA . SER A 1 80 ? 15.038 0.484 5.056 1.00 88.38 80 SER A CA 1
ATOM 598 C C . SER A 1 80 ? 14.111 1.486 5.748 1.00 88.38 80 SER A C 1
ATOM 600 O O . SER A 1 80 ? 14.157 1.604 6.975 1.00 88.38 80 SER A O 1
ATOM 602 N N . LYS A 1 81 ? 13.256 2.206 5.008 1.00 86.06 81 LYS A N 1
ATOM 603 C CA . LYS A 1 81 ? 12.320 3.156 5.618 1.00 86.06 81 LYS A CA 1
ATOM 604 C C . LYS A 1 81 ? 11.231 2.427 6.409 1.00 86.06 81 LYS A C 1
ATOM 606 O O . LYS A 1 81 ? 10.642 1.469 5.905 1.00 86.06 81 LYS A O 1
ATOM 611 N N . PRO A 1 82 ? 10.906 2.899 7.627 1.00 85.75 82 PRO A N 1
ATOM 612 C CA . PRO A 1 82 ? 9.822 2.324 8.402 1.00 85.75 82 PRO A CA 1
ATOM 613 C C . PRO A 1 82 ? 8.500 2.498 7.654 1.00 85.75 82 PRO A C 1
ATOM 615 O O . PRO A 1 82 ? 8.146 3.587 7.199 1.00 85.75 82 PRO A O 1
ATOM 618 N N . VAL A 1 83 ? 7.761 1.400 7.545 1.00 86.31 83 VAL A N 1
ATOM 619 C CA . VAL A 1 83 ? 6.446 1.381 6.914 1.00 86.31 83 VAL A CA 1
ATOM 620 C C . VAL A 1 83 ? 5.435 2.018 7.863 1.00 86.31 83 VAL A C 1
ATOM 622 O O . VAL A 1 83 ? 5.325 1.623 9.025 1.00 86.31 83 VAL A O 1
ATOM 625 N N . LYS A 1 84 ? 4.671 2.996 7.369 1.00 85.88 84 LYS A N 1
ATOM 626 C CA . LYS A 1 84 ? 3.577 3.605 8.135 1.00 85.88 84 LYS A CA 1
ATOM 627 C C . LYS A 1 84 ? 2.538 2.537 8.479 1.00 85.88 84 LYS A C 1
ATOM 629 O O . LYS A 1 84 ? 2.089 1.814 7.595 1.00 85.88 84 LYS A O 1
ATOM 634 N N . VAL A 1 85 ? 2.119 2.485 9.742 1.00 91.94 85 VAL A N 1
ATOM 635 C CA . VAL A 1 85 ? 1.043 1.603 10.215 1.00 91.94 85 VAL A CA 1
ATOM 636 C C . VAL A 1 85 ? -0.133 2.461 10.663 1.00 91.94 85 VAL A C 1
ATOM 638 O O . VAL A 1 85 ? 0.013 3.316 11.538 1.00 91.94 85 VAL A O 1
ATOM 641 N N . ASN A 1 86 ? -1.304 2.237 10.071 1.00 91.75 86 ASN A N 1
ATOM 642 C CA . ASN A 1 86 ? -2.513 2.971 10.429 1.00 91.75 86 ASN A CA 1
ATOM 643 C C . ASN A 1 86 ? -3.171 2.350 11.684 1.00 91.75 86 ASN A C 1
ATOM 645 O O . ASN A 1 86 ? -3.137 1.120 11.847 1.00 91.75 86 ASN A O 1
ATOM 649 N N . PRO A 1 87 ? -3.770 3.158 12.586 1.00 91.50 87 PRO A N 1
ATOM 650 C CA . PRO A 1 87 ? -4.413 2.658 13.803 1.00 91.50 87 PRO A CA 1
ATOM 651 C C . PRO A 1 87 ? -5.565 1.675 13.545 1.00 91.50 87 PRO A C 1
ATOM 653 O O . PRO A 1 87 ? -6.210 1.693 12.500 1.00 91.50 87 PRO A O 1
ATOM 656 N N . GLY A 1 88 ? -5.874 0.848 14.548 1.00 91.06 88 GLY A N 1
ATOM 657 C CA . GLY A 1 88 ? -6.955 -0.140 14.486 1.00 91.06 88 GLY A CA 1
ATOM 658 C C . GLY A 1 88 ? -6.515 -1.498 13.933 1.00 91.06 88 GLY A C 1
ATOM 659 O O . GLY A 1 88 ? -5.324 -1.765 13.756 1.00 91.06 88 GLY A O 1
ATOM 660 N N . LYS A 1 89 ? -7.478 -2.397 13.712 1.00 93.31 89 LYS A N 1
ATOM 661 C CA . LYS A 1 89 ? -7.218 -3.776 13.268 1.00 93.31 89 LYS A CA 1
ATOM 662 C C . LYS A 1 89 ? -7.909 -4.073 11.941 1.00 93.31 89 LYS A C 1
ATOM 664 O O . LYS A 1 89 ? -8.876 -3.413 11.571 1.00 93.31 89 LYS A O 1
ATOM 669 N N . CYS A 1 90 ? -7.405 -5.075 11.229 1.00 95.81 90 CYS A N 1
ATOM 670 C CA . CYS A 1 90 ? -8.104 -5.613 10.069 1.00 95.81 90 CYS A CA 1
ATOM 671 C C . CYS A 1 90 ? -9.393 -6.329 10.504 1.00 95.81 90 CYS A C 1
ATOM 673 O O . CYS A 1 90 ? -9.376 -6.999 11.542 1.00 95.81 90 CYS A O 1
ATOM 675 N N . PRO A 1 91 ? -10.490 -6.219 9.732 1.00 94.00 91 PRO A N 1
ATOM 676 C CA . PRO A 1 91 ? -11.661 -7.068 9.916 1.00 94.00 91 PRO A CA 1
ATOM 677 C C . PRO A 1 91 ? -11.287 -8.554 9.847 1.00 94.00 91 PRO A C 1
ATOM 679 O O . PRO A 1 91 ? -10.371 -8.940 9.117 1.00 94.00 91 PRO A O 1
ATOM 682 N N . VAL A 1 92 ? -12.004 -9.395 10.594 1.00 93.44 92 VAL A N 1
ATOM 683 C CA . VAL A 1 92 ? -11.839 -10.852 10.515 1.00 93.44 92 VAL A CA 1
ATOM 684 C C . VAL A 1 92 ? -12.437 -11.345 9.201 1.00 93.44 92 VAL A C 1
ATOM 686 O O . VAL A 1 92 ? -13.564 -10.996 8.857 1.00 93.44 92 VAL A O 1
ATOM 689 N N . VAL A 1 93 ? -11.689 -12.177 8.478 1.00 92.88 93 VAL A N 1
ATOM 690 C CA . VAL A 1 93 ? -12.123 -12.779 7.215 1.00 92.88 93 VAL A CA 1
ATOM 691 C C . VAL A 1 93 ? -12.152 -14.293 7.376 1.00 92.88 93 VAL A C 1
ATOM 693 O O . VAL A 1 93 ? -11.138 -14.902 7.708 1.00 92.88 93 VAL A O 1
ATOM 696 N N . THR A 1 94 ? -13.313 -14.905 7.140 1.00 88.06 94 THR A N 1
ATOM 697 C CA . THR A 1 94 ? -13.564 -16.343 7.352 1.00 88.06 94 THR A CA 1
ATOM 698 C C . THR A 1 94 ? -13.507 -17.182 6.070 1.00 88.06 94 THR A C 1
ATOM 700 O O . THR A 1 94 ? -13.797 -18.373 6.101 1.00 88.06 94 THR A O 1
ATOM 703 N N . GLY A 1 95 ? -13.104 -16.595 4.940 1.00 90.19 95 GLY A N 1
ATOM 704 C CA . GLY A 1 95 ? -13.035 -17.274 3.645 1.00 90.19 95 GLY A CA 1
ATOM 705 C C . GLY A 1 95 ? -11.712 -17.050 2.920 1.00 90.19 95 GLY A C 1
ATOM 706 O O . GLY A 1 95 ? -11.024 -16.055 3.144 1.00 90.19 95 GLY A O 1
ATOM 707 N N . GLN A 1 96 ? -11.373 -17.975 2.024 1.00 92.44 96 GLN A N 1
ATOM 708 C CA . GLN A 1 96 ? -10.249 -17.852 1.098 1.00 92.44 96 GLN A CA 1
ATOM 709 C C . GLN A 1 96 ? -10.691 -18.308 -0.291 1.00 92.44 96 GLN A C 1
ATOM 711 O O . GLN A 1 96 ? -11.359 -19.333 -0.440 1.00 92.44 96 GLN A O 1
ATOM 716 N N . CYS A 1 97 ? -10.335 -17.544 -1.318 1.00 94.75 97 CYS A N 1
ATOM 717 C CA . CYS A 1 97 ? -10.560 -17.953 -2.695 1.00 94.75 97 CYS A CA 1
ATOM 718 C C . CYS A 1 97 ? -9.578 -19.067 -3.089 1.00 94.75 97 CYS A C 1
ATOM 720 O O . CYS A 1 97 ? -8.466 -19.151 -2.575 1.00 94.75 97 CYS A O 1
ATOM 722 N N . LYS A 1 98 ? -9.963 -19.896 -4.066 1.00 95.56 98 LYS A N 1
ATOM 723 C CA . LYS A 1 98 ? -9.103 -20.955 -4.630 1.00 95.56 98 LYS A CA 1
ATOM 724 C C . LYS A 1 98 ? -8.156 -20.448 -5.730 1.00 95.56 98 LYS A C 1
ATOM 726 O O . LYS A 1 98 ? -7.612 -21.242 -6.489 1.00 95.56 98 LYS A O 1
ATOM 731 N N . ARG A 1 99 ? -7.997 -19.127 -5.871 1.00 94.50 99 ARG A N 1
ATOM 732 C CA . ARG A 1 99 ? -7.153 -18.534 -6.913 1.00 94.50 99 ARG A CA 1
ATOM 733 C C . ARG A 1 99 ? -5.679 -18.681 -6.511 1.00 94.50 99 ARG A C 1
ATOM 735 O O . ARG A 1 99 ? -5.315 -18.175 -5.449 1.00 94.50 99 ARG A O 1
ATOM 742 N N . PRO A 1 100 ? -4.824 -19.299 -7.343 1.00 90.69 100 PRO A N 1
ATOM 743 C CA . PRO A 1 100 ? -3.387 -19.265 -7.114 1.00 90.69 100 PRO A CA 1
ATOM 744 C C . PRO A 1 100 ? -2.883 -17.825 -7.281 1.00 90.69 100 PRO A C 1
ATOM 746 O O . PRO A 1 100 ? -3.235 -17.162 -8.253 1.00 90.69 100 PRO A O 1
ATOM 749 N N . ASN A 1 101 ? -2.081 -17.351 -6.325 1.00 90.94 101 ASN A N 1
ATOM 750 C CA . ASN A 1 101 ? -1.522 -15.995 -6.288 1.00 90.94 101 ASN A CA 1
ATOM 751 C C . ASN A 1 101 ? -2.580 -14.881 -6.471 1.00 90.94 101 ASN A C 1
ATOM 753 O O . ASN A 1 101 ? -2.656 -14.249 -7.530 1.00 90.94 101 ASN A O 1
ATOM 757 N N . PRO A 1 102 ? -3.453 -14.660 -5.472 1.00 93.81 102 PRO A N 1
ATOM 758 C CA . PRO A 1 102 ? -4.466 -13.625 -5.569 1.00 93.81 102 PRO A CA 1
ATOM 759 C C . PRO A 1 102 ? -3.836 -12.233 -5.689 1.00 93.81 102 PRO A C 1
ATOM 761 O O . PRO A 1 102 ? -2.769 -11.958 -5.154 1.00 93.81 102 PRO A O 1
ATOM 764 N N . THR A 1 103 ? -4.519 -11.357 -6.416 1.00 93.62 103 THR A N 1
ATOM 765 C CA . THR A 1 103 ? -4.049 -10.003 -6.695 1.00 93.62 103 THR A CA 1
ATOM 766 C C . THR A 1 103 ? -4.116 -9.139 -5.441 1.00 93.62 103 THR A C 1
ATOM 768 O O . THR A 1 103 ? -5.192 -8.953 -4.876 1.00 93.62 103 THR A O 1
ATOM 771 N N . ASP A 1 104 ? -2.978 -8.573 -5.052 1.00 95.75 104 ASP A N 1
ATOM 772 C CA . ASP A 1 104 ? -2.885 -7.603 -3.967 1.00 95.75 104 ASP A CA 1
ATOM 773 C C . ASP A 1 104 ? -2.970 -6.179 -4.533 1.00 95.75 104 ASP A C 1
ATOM 775 O O . ASP A 1 104 ? -2.186 -5.788 -5.398 1.00 95.75 104 ASP A O 1
ATOM 779 N N . TYR A 1 105 ? -3.919 -5.388 -4.033 1.00 95.88 105 TYR A N 1
ATOM 780 C CA . TYR A 1 105 ? -4.081 -3.970 -4.391 1.00 95.88 105 TYR A CA 1
ATOM 781 C C . TYR A 1 105 ? -3.293 -3.031 -3.472 1.00 95.88 105 TYR A C 1
ATOM 783 O O . TYR A 1 105 ? -3.195 -1.836 -3.729 1.00 95.88 105 TYR A O 1
ATOM 791 N N . CYS A 1 106 ? -2.724 -3.572 -2.399 1.00 96.19 106 CYS A N 1
ATOM 792 C CA . CYS A 1 106 ? -1.852 -2.884 -1.461 1.00 96.19 106 CYS A CA 1
ATOM 793 C C . CYS A 1 106 ? -0.867 -3.900 -0.864 1.00 96.19 106 CYS A C 1
ATOM 795 O O . CYS A 1 106 ? -1.165 -5.092 -0.800 1.00 96.19 106 CYS A O 1
ATOM 797 N N . LEU A 1 107 ? 0.285 -3.431 -0.377 1.00 94.50 107 LEU A N 1
ATOM 798 C CA . LEU A 1 107 ? 1.235 -4.263 0.380 1.00 94.50 107 LEU A CA 1
ATOM 799 C C . LEU A 1 107 ? 1.310 -3.852 1.849 1.00 94.50 107 LEU A C 1
ATOM 801 O O . LEU A 1 107 ? 1.568 -4.686 2.716 1.00 94.50 107 LEU A O 1
ATOM 805 N N . ASN A 1 108 ? 1.063 -2.573 2.122 1.00 94.56 108 ASN A N 1
ATOM 806 C CA . ASN A 1 108 ? 1.105 -1.975 3.442 1.00 94.56 108 ASN A CA 1
ATOM 807 C C . ASN A 1 108 ? 0.097 -0.815 3.553 1.00 94.56 10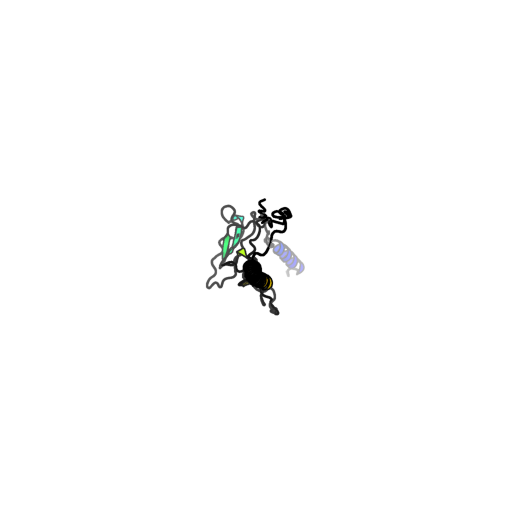8 ASN A C 1
ATOM 809 O O . ASN A 1 108 ? -0.495 -0.388 2.561 1.00 94.56 108 ASN A O 1
ATOM 813 N N . ASP A 1 109 ? -0.077 -0.302 4.770 1.00 96.06 109 ASP A N 1
ATOM 814 C CA . ASP A 1 109 ? -1.037 0.762 5.085 1.00 96.06 109 ASP A CA 1
ATOM 815 C C . ASP A 1 109 ? -0.677 2.115 4.439 1.00 96.06 109 ASP A C 1
ATOM 817 O O . ASP A 1 109 ? -1.562 2.950 4.254 1.00 96.06 109 ASP A O 1
ATOM 821 N N . SER A 1 110 ? 0.588 2.350 4.056 1.00 92.75 110 SER A N 1
ATOM 822 C CA . SER A 1 110 ? 0.976 3.565 3.319 1.00 92.75 110 SER A CA 1
ATOM 823 C C . SER A 1 110 ? 0.448 3.613 1.885 1.00 92.75 110 SER A C 1
ATOM 825 O O . SER A 1 110 ? 0.342 4.705 1.338 1.00 92.75 110 SER A O 1
ATOM 827 N N . HIS A 1 111 ? 0.074 2.477 1.287 1.00 93.88 111 HIS A N 1
ATOM 828 C CA . HIS A 1 111 ? -0.571 2.455 -0.036 1.00 93.88 111 HIS A CA 1
ATOM 829 C C . HIS A 1 111 ? -2.076 2.756 0.039 1.00 93.88 111 HIS A C 1
ATOM 831 O O . HIS A 1 111 ? -2.738 2.856 -0.992 1.00 93.88 111 HIS A O 1
ATOM 837 N N . CYS A 1 112 ? -2.628 2.871 1.249 1.00 95.19 112 CYS A N 1
ATOM 838 C CA . CYS A 1 112 ? -4.042 3.110 1.476 1.00 95.19 112 CYS A CA 1
ATOM 839 C C . CYS A 1 112 ? -4.313 4.574 1.834 1.00 95.19 112 CYS A C 1
ATOM 841 O O . CYS A 1 112 ? -3.597 5.203 2.615 1.00 95.19 112 CYS A O 1
ATOM 843 N N . MET A 1 113 ? -5.392 5.112 1.268 1.00 92.12 113 MET A N 1
ATOM 844 C CA . MET A 1 113 ? -5.858 6.468 1.553 1.00 92.12 113 MET A CA 1
ATOM 845 C C . MET A 1 113 ? -6.637 6.516 2.875 1.00 92.12 113 MET A C 1
ATOM 847 O O . MET A 1 113 ? -7.061 5.491 3.400 1.00 92.12 113 MET A O 1
ATOM 851 N N . LEU A 1 114 ? -6.847 7.722 3.413 1.00 89.44 114 LEU A N 1
ATOM 852 C CA . LEU A 1 114 ? -7.784 7.991 4.520 1.00 89.44 114 LEU A CA 1
ATOM 853 C C . LEU A 1 114 ? -7.552 7.190 5.820 1.00 89.44 114 LEU A C 1
ATOM 855 O O . LEU A 1 114 ? -8.456 7.065 6.640 1.00 89.44 114 LEU A O 1
ATOM 859 N N . GLY A 1 115 ? -6.339 6.677 6.043 1.00 89.75 115 GLY A N 1
ATOM 860 C CA . GLY A 1 115 ? -6.036 5.882 7.237 1.00 89.75 115 GLY A CA 1
ATOM 861 C C . GLY A 1 115 ? -6.560 4.442 7.178 1.00 89.75 115 GLY A C 1
ATOM 862 O O . GLY A 1 115 ? -6.572 3.764 8.205 1.00 89.75 115 GLY A O 1
ATOM 863 N N . ASP A 1 116 ? -6.963 3.963 5.999 1.00 95.81 116 ASP A N 1
ATOM 864 C CA . ASP A 1 116 ? -7.366 2.573 5.793 1.00 95.81 116 ASP A CA 1
ATOM 865 C C . ASP A 1 116 ? -6.189 1.613 5.971 1.00 95.81 116 ASP A C 1
ATOM 867 O O . ASP A 1 116 ? -5.025 1.961 5.766 1.00 95.81 116 ASP A O 1
ATOM 871 N N . LYS A 1 117 ? -6.489 0.376 6.356 1.00 96.75 117 LYS A N 1
ATOM 872 C CA . LYS A 1 117 ? -5.473 -0.662 6.536 1.00 96.75 117 LYS A CA 1
ATOM 873 C C . LYS A 1 117 ? -5.405 -1.562 5.316 1.00 96.75 117 LYS A C 1
ATOM 875 O O . LYS A 1 117 ? -6.434 -1.907 4.734 1.00 96.75 117 LYS A O 1
ATOM 880 N N . CYS A 1 118 ? -4.198 -1.991 4.970 1.00 97.50 118 CYS A N 1
ATOM 881 C CA . CYS A 1 118 ? -3.988 -3.003 3.953 1.00 97.50 118 CYS A CA 1
ATOM 882 C C . CYS A 1 118 ? -4.193 -4.393 4.556 1.00 97.50 118 CYS A C 1
ATOM 884 O O . CYS A 1 118 ? -3.323 -4.940 5.241 1.00 97.50 118 CYS A O 1
ATOM 886 N N . CYS A 1 119 ? -5.364 -4.972 4.315 1.00 97.06 119 CYS A N 1
ATOM 887 C CA . CYS A 1 119 ? -5.793 -6.193 4.981 1.00 97.06 119 CYS A CA 1
ATOM 888 C C . CYS A 1 119 ? -5.934 -7.348 4.001 1.00 97.06 119 CYS A C 1
ATOM 890 O O . CYS A 1 119 ? -6.364 -7.166 2.865 1.00 97.06 119 CYS A O 1
ATOM 892 N N . LYS A 1 120 ? -5.613 -8.561 4.467 1.00 96.38 120 LYS A N 1
ATOM 893 C CA . LYS A 1 120 ? -5.911 -9.791 3.730 1.00 96.38 120 LYS A CA 1
ATOM 894 C C . LYS A 1 120 ? -7.429 -9.985 3.697 1.00 96.38 120 LYS A C 1
ATOM 896 O O . LYS A 1 120 ? -8.045 -10.175 4.741 1.00 96.38 120 LYS A O 1
ATOM 901 N N . GLY A 1 121 ? -8.001 -9.923 2.502 1.00 95.06 121 GLY A N 1
ATOM 902 C CA . GLY A 1 121 ? -9.385 -10.263 2.213 1.00 95.06 121 GLY A CA 1
ATOM 903 C C . GLY A 1 121 ? -9.552 -11.739 1.851 1.00 95.06 121 GLY A C 1
ATOM 904 O O . GLY A 1 121 ? -8.655 -12.563 2.039 1.00 95.06 121 GLY A O 1
ATOM 905 N N . VAL A 1 122 ? -10.712 -12.067 1.275 1.00 95.50 122 VAL A N 1
ATOM 906 C CA . VAL A 1 122 ? -11.002 -13.419 0.765 1.00 95.50 122 VAL A CA 1
ATOM 907 C C . VAL A 1 122 ? -10.073 -13.776 -0.398 1.00 95.50 122 VAL A C 1
ATOM 909 O O . VAL A 1 122 ? -9.680 -14.930 -0.543 1.00 95.50 122 VAL A O 1
ATOM 912 N N . CYS A 1 123 ? -9.706 -12.798 -1.229 1.00 95.44 123 CYS A N 1
ATOM 913 C CA . CYS A 1 123 ? -8.877 -13.017 -2.409 1.00 95.44 123 CYS A CA 1
ATOM 914 C C . CYS A 1 123 ? -7.843 -11.900 -2.584 1.00 95.44 123 CYS A C 1
ATOM 916 O O . CYS A 1 123 ? -8.041 -10.990 -3.381 1.00 95.44 123 CYS A O 1
ATOM 918 N N . GLY A 1 124 ? -6.742 -11.992 -1.832 1.00 95.12 124 GLY A N 1
ATOM 919 C CA . GLY A 1 124 ? -5.647 -11.014 -1.861 1.00 95.12 124 GLY A CA 1
ATOM 920 C C . GLY A 1 124 ? -5.825 -9.903 -0.830 1.00 95.12 124 GLY A C 1
ATOM 921 O O . GLY A 1 124 ? -6.687 -9.991 0.049 1.00 95.12 124 GLY A O 1
ATOM 922 N N . LYS A 1 125 ? -4.978 -8.881 -0.900 1.00 96.88 125 LYS A N 1
ATOM 923 C CA . LYS A 1 125 ? -4.978 -7.717 -0.012 1.00 96.88 125 LYS A CA 1
ATOM 924 C C . LYS A 1 125 ? -5.714 -6.536 -0.633 1.00 96.88 125 LYS A C 1
ATOM 926 O O . LYS A 1 125 ? -5.544 -6.232 -1.813 1.00 96.88 125 LYS A O 1
ATOM 931 N N . SER A 1 126 ? -6.476 -5.826 0.187 1.00 96.44 126 SER A N 1
ATOM 932 C CA . SER A 1 126 ? -7.190 -4.609 -0.201 1.00 96.44 126 SER A CA 1
ATOM 933 C C . SER A 1 126 ? -7.194 -3.592 0.936 1.00 96.44 126 SER A C 1
ATOM 935 O O . SER A 1 126 ? -7.136 -3.964 2.111 1.00 96.44 126 SER A O 1
ATOM 937 N N . CYS A 1 127 ? -7.300 -2.311 0.587 1.00 97.00 127 CYS A N 1
ATOM 938 C CA . CYS A 1 127 ? -7.506 -1.246 1.561 1.00 97.00 127 CYS A CA 1
ATOM 939 C C . CYS A 1 127 ? -8.921 -1.335 2.131 1.00 97.00 127 CYS A C 1
ATOM 941 O O . CYS A 1 127 ? -9.897 -1.360 1.379 1.00 97.00 127 CYS A O 1
ATOM 943 N N . VAL A 1 128 ? -9.027 -1.427 3.453 1.00 96.25 128 VAL A N 1
ATOM 944 C CA . VAL A 1 128 ? -10.308 -1.501 4.161 1.00 96.25 128 VAL A CA 1
ATOM 945 C C . VAL A 1 128 ? -10.286 -0.612 5.394 1.00 96.25 128 VAL A C 1
ATOM 947 O O . VAL A 1 128 ? -9.250 -0.449 6.048 1.00 96.25 128 VAL A O 1
ATOM 950 N N . LYS A 1 129 ? -11.463 -0.094 5.752 1.00 95.44 129 LYS A N 1
ATOM 951 C CA . LYS A 1 129 ? -11.638 0.666 6.988 1.00 95.44 129 LYS A CA 1
ATOM 952 C C . LYS A 1 129 ? -11.266 -0.206 8.193 1.00 95.44 129 LYS A C 1
ATOM 954 O O . LYS A 1 129 ? -11.767 -1.331 8.302 1.00 95.44 129 LYS A O 1
ATOM 959 N N . PRO A 1 130 ? -10.408 0.280 9.106 1.00 93.75 130 PRO A N 1
ATOM 960 C CA . PRO A 1 130 ? -10.024 -0.484 10.280 1.00 93.75 130 PRO A CA 1
ATOM 961 C C . PRO A 1 130 ? -11.215 -0.704 11.209 1.00 93.75 130 PRO A C 1
ATOM 963 O O . PRO A 1 130 ? -12.013 0.206 11.451 1.00 93.75 130 PRO A O 1
ATOM 966 N N . VAL A 1 131 ? -11.280 -1.885 11.824 1.00 91.75 131 VAL A N 1
ATOM 967 C CA . VAL A 1 131 ? -12.144 -2.073 12.987 1.00 91.75 131 VAL A CA 1
ATOM 968 C C . VAL A 1 131 ? -11.476 -1.402 14.184 1.00 91.75 131 VAL A C 1
ATOM 970 O O . VAL A 1 131 ? -10.326 -1.697 14.539 1.00 91.75 131 VAL A O 1
ATOM 973 N N . LYS A 1 132 ? -12.187 -0.455 14.802 1.00 80.56 132 LYS A N 1
ATOM 974 C CA . LYS A 1 132 ? -11.803 0.061 16.116 1.00 80.56 132 LYS A CA 1
ATOM 975 C C . LYS A 1 132 ? -11.909 -1.100 17.098 1.00 80.56 132 LYS A C 1
ATOM 977 O O . LYS A 1 132 ? -12.842 -1.897 17.015 1.00 80.56 132 LYS A O 1
ATOM 982 N N . GLY A 1 133 ? -10.940 -1.238 17.999 1.00 66.94 133 GLY A N 1
ATOM 983 C CA . GLY A 1 133 ? -11.035 -2.245 19.049 1.00 66.94 133 GLY A CA 1
ATOM 984 C C . GLY A 1 133 ? -12.252 -1.921 19.905 1.00 66.94 133 GLY A C 1
ATOM 985 O O . GLY A 1 133 ? -12.161 -1.024 20.735 1.00 66.94 133 GLY A O 1
ATOM 986 N N . ALA A 1 134 ? -13.371 -2.618 19.686 1.00 61.62 134 ALA A N 1
ATOM 987 C CA . ALA A 1 134 ? -14.633 -2.375 20.385 1.00 61.62 134 ALA A CA 1
ATOM 988 C C . ALA A 1 134 ? -14.434 -2.345 21.905 1.00 61.62 134 ALA A C 1
ATOM 990 O O . ALA A 1 134 ? -15.034 -1.532 22.587 1.00 61.62 134 ALA A O 1
ATOM 991 N N . LEU A 1 135 ? -13.497 -3.148 22.416 1.00 66.50 135 LEU A N 1
ATOM 992 C CA . LEU A 1 135 ? -13.121 -3.154 23.823 1.00 66.50 135 LEU A CA 1
ATOM 993 C C . LEU A 1 135 ? -12.534 -1.819 24.308 1.00 66.50 135 LEU A C 1
ATOM 995 O O . LEU A 1 135 ? -12.863 -1.391 25.402 1.00 66.50 135 LEU A O 1
ATOM 999 N N . LYS A 1 136 ? -11.696 -1.133 23.520 1.00 73.19 136 LYS A N 1
ATOM 1000 C CA . LYS A 1 136 ? -11.098 0.144 23.946 1.00 73.19 136 LYS A CA 1
ATOM 1001 C C . LYS A 1 136 ? -12.151 1.251 24.007 1.00 73.19 136 LYS A C 1
ATOM 1003 O O . LYS A 1 136 ? -12.165 2.017 24.959 1.00 73.19 136 LYS A O 1
ATOM 1008 N N . GLU A 1 137 ? -13.051 1.290 23.027 1.00 74.12 137 GLU A N 1
ATOM 1009 C CA . GLU A 1 137 ? -14.168 2.244 23.007 1.00 74.12 137 GLU A CA 1
ATOM 1010 C C . GLU A 1 137 ? -15.191 1.938 24.110 1.00 74.12 137 GLU A C 1
ATOM 1012 O O . GLU A 1 137 ? -15.642 2.850 24.796 1.00 74.12 137 GLU A O 1
ATOM 1017 N N . LEU A 1 138 ? -15.500 0.657 24.348 1.00 74.94 138 LEU A N 1
ATOM 1018 C CA . LEU A 1 138 ? -16.357 0.230 25.457 1.00 74.94 138 LEU A CA 1
ATOM 1019 C C . LEU A 1 138 ? -15.737 0.565 26.812 1.00 74.94 138 LEU A C 1
ATOM 1021 O O . LEU A 1 138 ? -16.451 1.050 27.675 1.00 74.94 138 LEU A O 1
ATOM 1025 N N . ILE A 1 139 ? -14.428 0.365 27.000 1.00 82.44 139 ILE A N 1
ATOM 1026 C CA . ILE A 1 139 ? -13.737 0.735 28.243 1.00 82.44 139 ILE A CA 1
ATOM 1027 C C . ILE A 1 139 ? -13.784 2.248 28.455 1.00 82.44 139 ILE A C 1
ATOM 1029 O O . ILE A 1 139 ? -14.105 2.670 29.555 1.00 82.44 139 ILE A O 1
ATOM 1033 N N . ILE A 1 140 ? -13.523 3.062 27.425 1.00 83.69 140 ILE A N 1
ATOM 1034 C CA . ILE A 1 140 ? -13.623 4.531 27.531 1.00 83.69 140 ILE A CA 1
ATOM 1035 C C . ILE A 1 140 ? -15.064 4.957 27.847 1.00 83.69 140 ILE A C 1
ATOM 1037 O O . ILE A 1 140 ? -15.292 5.880 28.626 1.00 83.69 140 ILE A O 1
ATOM 1041 N N . SER A 1 141 ? -16.051 4.293 27.245 1.00 85.75 141 SER A N 1
ATOM 1042 C CA . SER A 1 141 ? -17.462 4.566 27.515 1.00 85.75 141 SER A CA 1
ATOM 1043 C C . SER A 1 141 ? -17.861 4.160 28.936 1.00 85.75 141 SER A C 1
ATOM 1045 O O . SER A 1 141 ? -18.566 4.911 29.603 1.00 85.75 141 SER A O 1
ATOM 1047 N N . LEU A 1 142 ? -17.408 2.995 29.405 1.00 89.00 142 LEU A N 1
ATOM 1048 C CA . LEU A 1 142 ? -17.659 2.491 30.755 1.00 89.00 142 LEU A CA 1
ATOM 1049 C C . LEU A 1 142 ? -16.933 3.324 31.810 1.00 89.00 142 LEU A C 1
ATOM 1051 O O . LEU A 1 142 ? -17.515 3.586 32.853 1.00 89.00 142 LEU A O 1
ATOM 1055 N N . SER A 1 143 ? -15.702 3.770 31.545 1.00 90.75 143 SER A N 1
ATOM 1056 C CA . SER A 1 143 ? -14.955 4.612 32.481 1.00 90.75 143 SER A CA 1
ATOM 1057 C C . SER A 1 143 ? -15.670 5.942 32.686 1.00 90.75 143 SER A C 1
ATOM 1059 O O . SER A 1 143 ? -15.968 6.285 33.820 1.00 90.75 143 SER A O 1
ATOM 1061 N N . ARG A 1 144 ? -16.081 6.615 31.598 1.00 91.69 144 ARG A N 1
ATOM 1062 C CA . ARG A 1 144 ? -16.883 7.847 31.692 1.00 91.69 144 ARG A CA 1
ATOM 1063 C C . ARG A 1 144 ? -18.201 7.635 32.431 1.00 91.69 144 ARG A C 1
ATOM 1065 O O . ARG A 1 144 ? -18.616 8.506 33.182 1.00 91.69 144 ARG A O 1
ATOM 1072 N N . TYR A 1 145 ? -18.862 6.499 32.205 1.00 93.25 145 TYR A N 1
ATOM 1073 C CA . TYR A 1 145 ? -20.093 6.162 32.915 1.00 93.25 145 TYR A CA 1
ATOM 1074 C C . TYR A 1 145 ? -19.847 5.993 34.420 1.00 93.25 145 TYR A C 1
ATOM 1076 O O . TYR A 1 145 ? -20.600 6.526 35.225 1.00 93.25 145 TYR A O 1
ATOM 1084 N N . ILE A 1 146 ? -18.784 5.285 34.809 1.00 93.88 146 ILE A N 1
ATOM 1085 C CA . ILE A 1 146 ? -18.419 5.104 36.218 1.00 93.88 146 ILE A CA 1
ATOM 1086 C C . ILE A 1 146 ? -18.046 6.447 36.859 1.00 93.88 146 ILE A C 1
ATOM 1088 O O . ILE A 1 146 ? -18.505 6.716 37.965 1.00 93.88 146 ILE A O 1
ATOM 1092 N N . ASP A 1 147 ? -17.281 7.299 36.170 1.00 92.62 147 ASP A N 1
ATOM 1093 C CA . ASP A 1 147 ? -16.894 8.625 36.672 1.00 92.62 147 ASP A CA 1
ATOM 1094 C C . ASP A 1 147 ? -18.129 9.496 36.989 1.00 92.62 147 ASP A C 1
ATOM 1096 O O . ASP A 1 147 ? -18.191 10.127 38.045 1.00 92.62 147 ASP A O 1
ATOM 1100 N N . ASP A 1 148 ? -19.150 9.469 36.127 1.00 89.75 148 ASP A N 1
ATOM 1101 C CA . ASP A 1 148 ? -20.427 10.176 36.322 1.00 89.75 148 ASP A CA 1
ATOM 1102 C C . ASP A 1 148 ? -21.227 9.633 37.526 1.00 89.75 148 ASP A C 1
ATOM 1104 O O . ASP A 1 148 ? -21.751 10.388 38.352 1.00 89.75 148 ASP A O 1
ATOM 1108 N N . GLN A 1 149 ? -21.259 8.307 37.701 1.00 91.25 149 GLN A N 1
ATOM 1109 C CA . GLN A 1 149 ? -21.898 7.680 38.865 1.00 91.25 149 GLN A CA 1
ATOM 1110 C C . GLN A 1 149 ? -21.165 8.002 40.179 1.00 91.25 149 GLN A C 1
ATOM 1112 O O . GLN A 1 149 ? -21.798 8.192 41.217 1.00 91.25 149 GLN A O 1
ATOM 1117 N N . VAL A 1 150 ? -19.832 8.086 40.160 1.00 91.31 150 VAL A N 1
ATOM 1118 C CA . VAL A 1 150 ? -19.045 8.460 41.345 1.00 91.31 150 VAL A CA 1
ATOM 1119 C C . VAL A 1 150 ? -19.276 9.926 41.710 1.00 91.31 150 VAL A C 1
ATOM 1121 O O . VAL A 1 150 ? -19.467 10.220 42.891 1.00 91.31 150 VAL A O 1
ATOM 1124 N N . ALA A 1 151 ? -19.321 10.827 40.725 1.00 86.50 151 ALA A N 1
ATOM 1125 C CA . ALA A 1 151 ? -19.586 12.248 40.953 1.00 86.50 151 ALA A CA 1
ATOM 1126 C C . ALA A 1 151 ? -20.972 12.483 41.581 1.00 86.50 151 ALA A C 1
ATOM 1128 O O . ALA A 1 151 ? -21.103 13.179 42.589 1.00 86.50 151 ALA A O 1
ATOM 1129 N N . THR A 1 152 ? -22.006 11.829 41.047 1.00 83.12 152 THR A N 1
ATOM 1130 C CA . THR A 1 152 ? -23.373 11.931 41.589 1.00 83.12 152 THR A CA 1
ATOM 1131 C C . THR A 1 152 ? -23.487 11.360 43.004 1.00 83.12 152 THR A C 1
ATOM 1133 O O . THR A 1 152 ? -24.173 11.932 43.857 1.00 83.12 152 THR A O 1
ATOM 1136 N N . LEU A 1 153 ? -22.777 10.266 43.299 1.00 83.75 153 LEU A N 1
ATOM 1137 C CA . LEU A 1 153 ? -22.682 9.746 44.660 1.00 83.75 153 LEU A CA 1
ATOM 1138 C C . LEU A 1 153 ? -21.972 10.741 45.585 1.00 83.75 153 LEU A C 1
ATOM 1140 O O . LEU A 1 153 ? -22.516 11.031 46.650 1.00 83.75 153 LEU A O 1
ATOM 1144 N N . SER A 1 154 ? -20.819 11.304 45.207 1.00 78.69 154 SER A N 1
ATOM 1145 C CA . SER A 1 154 ? -20.104 12.255 46.074 1.00 78.69 154 SER A CA 1
ATOM 1146 C C . SER A 1 154 ? -20.952 13.481 46.415 1.00 78.69 154 SER A C 1
ATOM 1148 O O . SER A 1 154 ? -21.036 13.851 47.585 1.00 78.69 154 SER A O 1
ATOM 1150 N N . GLU A 1 155 ? -21.674 14.037 45.439 1.00 78.75 155 GLU A N 1
ATOM 1151 C CA . GLU A 1 155 ? -22.603 15.151 45.675 1.00 78.75 155 GLU A CA 1
ATOM 1152 C C . GLU A 1 155 ? -23.748 14.753 46.623 1.00 78.75 155 GLU A C 1
ATOM 1154 O O . GLU A 1 155 ? -24.155 15.521 47.501 1.00 78.75 155 GLU A O 1
ATOM 1159 N N . GLY A 1 156 ? -24.275 13.532 46.487 1.00 79.44 156 GLY A N 1
ATOM 1160 C CA . GLY A 1 156 ? -25.295 12.993 47.389 1.00 79.44 156 GLY A CA 1
ATOM 1161 C C . GLY A 1 156 ? -24.801 12.860 48.834 1.00 79.44 156 GLY A C 1
ATOM 1162 O O . GLY A 1 156 ? -25.517 13.223 49.775 1.00 79.44 156 GLY A O 1
ATOM 1163 N N . TRP A 1 157 ? -23.566 12.388 49.014 1.00 74.00 157 TRP A N 1
ATOM 1164 C CA . TRP A 1 157 ? -22.921 12.255 50.321 1.00 74.00 157 TRP A CA 1
ATOM 1165 C C . TRP A 1 157 ? -22.658 13.615 50.978 1.00 74.00 157 TRP A C 1
ATOM 1167 O O . TRP A 1 157 ? -23.010 13.793 52.147 1.00 74.00 157 TRP A O 1
ATOM 1177 N N . GLU A 1 158 ? -22.131 14.597 50.245 1.00 77.62 158 GLU A N 1
ATOM 1178 C CA . GLU A 1 158 ? -21.917 15.957 50.764 1.00 77.62 158 GLU A CA 1
ATOM 1179 C C . GLU A 1 158 ? -23.230 16.600 51.235 1.00 77.62 158 GLU A C 1
ATOM 1181 O O . GLU A 1 158 ? -23.318 17.130 52.347 1.00 77.62 158 GLU A O 1
ATOM 1186 N N . ASN A 1 159 ? -24.298 16.468 50.446 1.00 76.69 159 ASN A N 1
ATOM 1187 C CA . ASN A 1 159 ? -25.620 16.981 50.803 1.00 76.69 159 ASN A CA 1
ATOM 1188 C C . ASN A 1 159 ? -26.202 16.317 52.064 1.00 76.69 159 ASN A C 1
ATOM 1190 O O . ASN A 1 159 ? -26.808 16.998 52.904 1.00 76.69 159 ASN A O 1
ATOM 1194 N N . LEU A 1 160 ? -26.021 15.001 52.220 1.00 76.38 160 LEU A N 1
ATOM 1195 C CA . LEU A 1 160 ? -26.430 14.255 53.415 1.00 76.38 160 LEU A CA 1
ATOM 1196 C C . LEU A 1 160 ? -25.660 14.711 54.657 1.00 76.38 160 LEU A C 1
ATOM 1198 O O . LEU A 1 160 ? -26.285 14.985 55.687 1.00 76.38 160 LEU A O 1
ATOM 1202 N N . VAL A 1 161 ? -24.338 14.863 54.551 1.00 75.12 161 VAL A N 1
ATOM 1203 C CA . VAL A 1 161 ? -23.485 15.378 55.633 1.00 75.12 161 VAL A CA 1
ATOM 1204 C C . VAL A 1 161 ? -23.922 16.791 56.033 1.00 75.12 161 VAL A C 1
ATOM 1206 O O . VAL A 1 161 ? -24.170 17.045 57.215 1.00 75.12 161 VAL A O 1
ATOM 1209 N N . CYS A 1 162 ? -24.142 17.692 55.071 1.00 69.25 162 CYS A N 1
ATOM 1210 C CA . CYS A 1 162 ? -24.636 19.044 55.347 1.00 69.25 162 CYS A CA 1
ATOM 1211 C C . CYS A 1 162 ? -26.024 19.059 56.014 1.00 69.25 162 CYS A C 1
ATOM 1213 O O . CYS A 1 162 ? -26.321 19.934 56.837 1.00 69.25 162 CYS A O 1
ATOM 1215 N N . ARG A 1 163 ? -26.910 18.119 55.668 1.00 71.94 163 ARG A N 1
ATOM 1216 C CA . ARG A 1 163 ? -28.242 18.000 56.286 1.00 71.94 163 ARG A CA 1
ATOM 1217 C C . ARG A 1 163 ? -28.152 17.460 57.712 1.00 71.94 163 ARG A C 1
ATOM 1219 O O . ARG A 1 163 ? -28.808 18.004 58.598 1.00 71.94 163 ARG A O 1
ATOM 1226 N N . ALA A 1 164 ? -27.302 16.463 57.946 1.00 73.88 164 ALA A N 1
ATOM 1227 C CA . ALA A 1 164 ? -27.028 15.931 59.277 1.00 73.88 164 ALA A CA 1
ATOM 1228 C C . ALA A 1 164 ? -26.441 17.012 60.201 1.00 73.88 164 ALA A C 1
ATOM 1230 O O . ALA A 1 164 ? -26.944 17.213 61.305 1.00 73.88 164 ALA A O 1
ATOM 1231 N N . GLN A 1 165 ? -25.465 17.788 59.722 1.00 75.12 165 GLN A N 1
ATOM 1232 C CA . GLN A 1 165 ? -24.887 18.903 60.480 1.00 75.12 165 GLN A CA 1
ATOM 1233 C C . GLN A 1 165 ? -25.919 19.993 60.810 1.00 75.12 165 GLN A C 1
ATOM 1235 O O . GLN A 1 165 ? -25.936 20.502 61.932 1.00 75.12 165 GLN A O 1
ATOM 1240 N N . ARG A 1 166 ? -26.817 20.335 59.873 1.00 67.81 166 ARG A N 1
ATOM 1241 C CA . ARG A 1 166 ? -27.924 21.272 60.143 1.00 67.81 166 ARG A CA 1
ATOM 1242 C C . ARG A 1 166 ? -28.898 20.743 61.190 1.00 67.81 166 ARG A C 1
ATOM 1244 O O . ARG A 1 166 ? -29.271 21.508 62.076 1.00 67.81 166 ARG A O 1
ATOM 1251 N N . ASN A 1 167 ? -29.263 19.464 61.123 1.00 68.50 167 ASN A N 1
ATOM 1252 C CA . ASN A 1 167 ? -30.151 18.839 62.104 1.00 68.50 167 ASN A CA 1
ATOM 1253 C C . ASN A 1 167 ? -29.527 18.834 63.507 1.00 68.50 167 ASN A C 1
ATOM 1255 O O . ASN A 1 167 ? -30.209 19.171 64.471 1.00 68.50 167 ASN A O 1
ATOM 1259 N N . VAL A 1 168 ? -28.226 18.541 63.625 1.00 69.62 168 VAL A N 1
ATOM 1260 C CA . VAL A 1 168 ? -27.490 18.644 64.900 1.00 69.62 168 VAL A CA 1
ATOM 1261 C C . VAL A 1 168 ? -27.491 20.088 65.411 1.00 69.62 168 VAL A C 1
ATOM 1263 O O . VAL A 1 168 ? -27.792 20.329 66.577 1.00 69.62 168 VAL A O 1
ATOM 1266 N N . LYS A 1 169 ? -27.233 21.071 64.539 1.00 68.44 169 LYS A N 1
ATOM 1267 C CA . LYS A 1 169 ? -27.232 22.495 64.912 1.00 68.44 169 LYS A CA 1
ATOM 1268 C C . LYS A 1 169 ? -28.618 22.996 65.344 1.00 68.44 169 LYS A C 1
ATOM 1270 O O . LYS A 1 169 ? -28.705 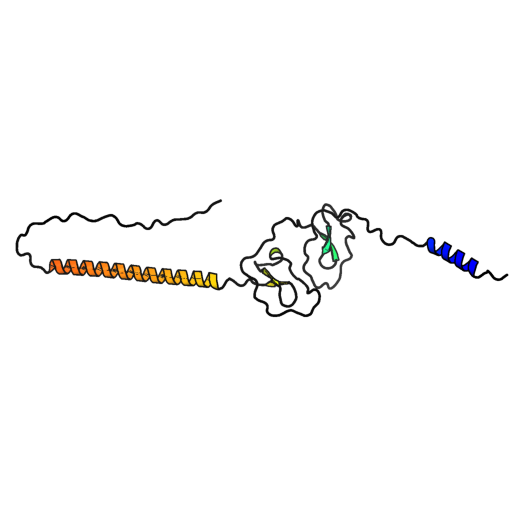23.794 66.271 1.00 68.44 169 LYS A O 1
ATOM 1275 N N . GLN A 1 170 ? -29.691 22.521 64.710 1.00 66.12 170 GLN A N 1
ATOM 1276 C CA . GLN A 1 170 ? -31.072 22.810 65.117 1.00 66.12 170 GLN A CA 1
ATOM 1277 C C . GLN A 1 170 ? -31.449 22.124 66.433 1.00 66.12 170 GLN A C 1
ATOM 1279 O O . GLN A 1 170 ? -32.079 22.760 67.275 1.00 66.12 170 GLN A O 1
ATOM 1284 N N . ALA A 1 171 ? -31.030 20.876 66.652 1.00 59.94 171 ALA A N 1
ATOM 1285 C CA . ALA A 1 171 ? -31.255 20.176 67.916 1.00 59.94 171 ALA A CA 1
ATOM 1286 C C . ALA A 1 171 ? -30.577 20.901 69.094 1.00 59.94 171 ALA A C 1
ATOM 1288 O O . ALA A 1 171 ? -31.190 21.057 70.147 1.00 59.94 171 ALA A O 1
ATOM 1289 N N . SER A 1 172 ? -29.370 21.442 68.891 1.00 58.78 172 SER A N 1
ATOM 1290 C CA . SER A 1 172 ? -28.672 22.257 69.897 1.00 58.78 172 SER A CA 1
ATOM 1291 C C . SER A 1 172 ? -29.343 23.607 70.192 1.00 58.78 172 SER A C 1
ATOM 1293 O O . SER A 1 172 ? -29.117 24.164 71.261 1.00 58.78 172 SER A O 1
ATOM 1295 N N . LEU A 1 173 ? -30.165 24.144 69.280 1.00 55.91 173 LEU A N 1
ATOM 1296 C CA . LEU A 1 173 ? -30.911 25.401 69.469 1.00 55.91 173 LEU A CA 1
ATOM 1297 C C . LEU A 1 173 ? -32.258 25.208 70.191 1.00 55.91 173 LEU A C 1
ATOM 1299 O O . LEU A 1 173 ? -32.833 26.182 70.667 1.00 55.91 173 LEU A O 1
ATOM 1303 N N . LEU A 1 174 ? -32.762 23.972 70.272 1.00 51.34 174 LEU A N 1
ATOM 1304 C CA . LEU A 1 174 ? -34.030 23.626 70.931 1.00 51.34 174 LEU A CA 1
ATOM 1305 C C . LEU A 1 174 ? -33.860 23.201 72.398 1.00 51.34 174 LEU A C 1
ATOM 1307 O O . LEU A 1 174 ? -34.856 22.953 73.077 1.00 51.34 174 LEU A O 1
ATOM 1311 N N . VAL A 1 175 ? -32.626 23.139 72.908 1.00 43.47 175 VAL A N 1
ATOM 1312 C CA . VAL A 1 175 ? -32.360 22.920 74.335 1.00 43.47 175 VAL A CA 1
ATOM 1313 C C . VAL A 1 175 ? -32.437 24.274 75.054 1.00 43.47 175 VAL A C 1
ATOM 1315 O O . VAL A 1 175 ? -31.623 25.153 74.763 1.00 43.47 175 VAL A O 1
ATOM 1318 N N . PRO A 1 176 ? -33.384 24.490 75.990 1.00 38.91 176 PRO A N 1
ATOM 1319 C CA . PRO A 1 176 ? -33.411 25.709 76.784 1.00 38.91 176 PRO A CA 1
ATOM 1320 C C . PRO A 1 176 ? -32.124 25.796 77.603 1.00 38.91 176 PRO A C 1
ATOM 1322 O O . PRO A 1 176 ? -31.752 24.846 78.291 1.00 38.91 176 PRO A O 1
ATOM 1325 N N . SER A 1 177 ? -31.450 26.944 77.538 1.00 47.72 177 SER A N 1
ATOM 1326 C CA . SER A 1 177 ? -30.342 27.276 78.430 1.00 47.72 177 SER A CA 1
ATOM 1327 C C . SER A 1 177 ? -30.829 27.224 79.878 1.00 47.72 177 SER A C 1
ATOM 1329 O O . SER A 1 177 ? -31.434 28.168 80.388 1.00 47.72 177 SER A O 1
ATOM 1331 N N . SER A 1 178 ? -30.576 26.108 80.553 1.00 41.97 178 SER A N 1
ATOM 1332 C CA . SER A 1 178 ? -30.661 26.020 82.001 1.00 41.97 178 SER A CA 1
ATOM 1333 C C . SER A 1 178 ? -29.330 25.526 82.551 1.00 41.97 178 SER A C 1
ATOM 1335 O O . SER A 1 178 ? -29.055 24.332 82.578 1.00 41.97 178 SER A O 1
ATOM 1337 N N . ARG A 1 179 ? -28.578 26.508 83.055 1.00 43.47 179 ARG A N 1
ATOM 1338 C CA . ARG A 1 179 ? -27.504 26.423 84.054 1.00 43.47 179 ARG A CA 1
ATOM 1339 C C . ARG A 1 179 ? -26.147 25.862 83.615 1.00 43.47 179 ARG A C 1
ATOM 1341 O O . ARG A 1 179 ? -25.976 24.692 83.309 1.00 43.47 179 ARG A O 1
ATOM 1348 N N . SER A 1 180 ? -25.178 26.773 83.733 1.00 47.84 180 SER A N 1
ATOM 1349 C CA . SER A 1 180 ? -23.757 26.609 84.036 1.00 47.84 180 SER A CA 1
ATOM 1350 C C . SER A 1 180 ? -23.280 25.183 84.298 1.00 47.84 180 SER A C 1
ATOM 1352 O O . SER A 1 180 ? -23.363 24.698 85.423 1.00 47.84 180 SER A O 1
ATOM 1354 N N . LEU A 1 181 ? -22.644 24.583 83.298 1.00 44.34 181 LEU A N 1
ATOM 1355 C CA . LEU A 1 181 ? -21.583 23.609 83.516 1.00 44.34 181 LEU A CA 1
ATOM 1356 C C . LEU A 1 181 ? -20.415 23.977 82.602 1.00 44.34 181 LEU A C 1
ATOM 1358 O O . LEU A 1 181 ? -20.599 24.340 81.443 1.00 44.34 181 LEU A O 1
ATOM 1362 N N . ALA A 1 182 ? -19.229 23.988 83.202 1.00 37.75 182 ALA A N 1
ATOM 1363 C CA . ALA A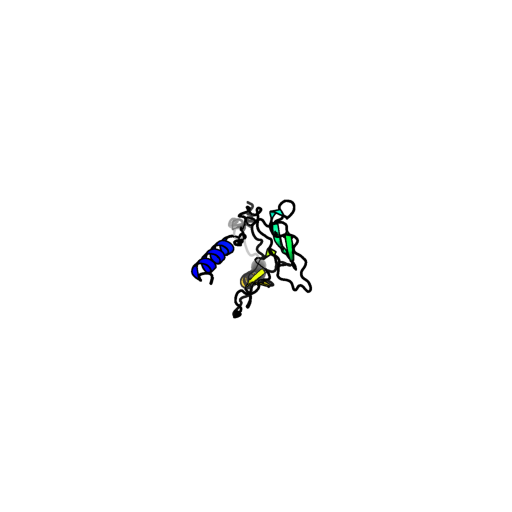 1 182 ? -17.977 24.446 82.631 1.00 37.75 182 ALA A CA 1
ATOM 1364 C C . ALA A 1 182 ? -17.718 23.884 81.224 1.00 37.75 182 ALA A C 1
ATOM 1366 O O . ALA A 1 182 ? -17.818 22.681 80.986 1.00 37.75 182 ALA A O 1
ATOM 1367 N N . PHE A 1 183 ? -17.315 24.775 80.315 1.00 37.78 183 PHE A N 1
ATOM 1368 C CA . PHE A 1 183 ? -16.670 24.416 79.061 1.00 37.78 183 PHE A CA 1
ATOM 1369 C C . PHE A 1 183 ? -15.380 23.650 79.376 1.00 37.78 183 PHE A C 1
ATOM 1371 O O . PHE A 1 183 ? -14.353 24.246 79.690 1.00 37.78 183 PHE A O 1
ATOM 1378 N N . VAL A 1 184 ? -15.425 22.323 79.272 1.00 39.72 184 VAL A N 1
ATOM 1379 C CA . VAL A 1 184 ? -14.221 21.547 78.983 1.00 39.72 184 VAL A CA 1
ATOM 1380 C C . VAL A 1 184 ? -13.966 21.744 77.496 1.00 39.72 184 VAL A C 1
ATOM 1382 O O . VAL A 1 184 ? -14.674 21.210 76.644 1.00 39.72 184 VAL A O 1
ATOM 1385 N N . THR A 1 185 ? -12.986 22.583 77.182 1.00 44.38 185 THR A N 1
ATOM 1386 C CA . THR A 1 185 ? -12.424 22.705 75.841 1.00 44.38 185 THR A CA 1
ATOM 1387 C C . THR A 1 185 ? -11.817 21.358 75.454 1.00 44.38 185 THR A C 1
ATOM 1389 O O . THR A 1 185 ? -10.735 21.008 75.923 1.00 44.38 185 THR A O 1
ATOM 1392 N N . LEU A 1 186 ? -12.509 20.594 74.611 1.00 36.19 186 LEU A N 1
ATOM 1393 C CA . LEU A 1 186 ? -11.873 19.552 73.812 1.00 36.19 186 LEU A CA 1
ATOM 1394 C C . LEU A 1 186 ? -11.194 20.247 72.622 1.00 36.19 186 LEU A C 1
ATOM 1396 O O . LEU A 1 186 ? -11.859 21.006 71.912 1.00 36.19 186 LEU A O 1
ATOM 1400 N N . PRO A 1 187 ? -9.874 20.076 72.440 1.00 43.94 187 PRO A N 1
ATOM 1401 C CA . PRO A 1 187 ? -9.128 20.788 71.420 1.00 43.94 187 PRO A CA 1
ATOM 1402 C C . PRO A 1 187 ? -9.535 20.331 70.020 1.00 43.94 187 PRO A C 1
ATOM 1404 O O . PRO A 1 187 ? -9.927 19.189 69.788 1.00 43.94 187 PRO A O 1
ATOM 1407 N N . ALA A 1 188 ? -9.415 21.275 69.093 1.00 47.09 188 ALA A N 1
ATOM 1408 C CA . ALA A 1 188 ? -9.552 21.089 67.665 1.00 47.09 188 ALA A CA 1
ATOM 1409 C C . ALA A 1 188 ? -8.759 19.866 67.167 1.00 47.09 188 ALA A C 1
ATOM 1411 O O . ALA A 1 188 ? -7.532 19.884 67.149 1.00 47.09 188 ALA A O 1
ATOM 1412 N N . LEU A 1 189 ? -9.469 18.844 66.687 1.00 39.31 189 LEU A N 1
ATOM 1413 C CA . LEU A 1 189 ? -8.988 17.981 65.608 1.00 39.31 189 LEU A CA 1
ATOM 1414 C C . LEU A 1 189 ? -9.643 18.472 64.312 1.00 39.31 189 LEU A C 1
ATOM 1416 O O . LEU A 1 189 ? -10.592 17.892 63.792 1.00 39.31 189 LEU A O 1
ATOM 1420 N N . TRP A 1 190 ? -9.159 19.615 63.835 1.00 40.66 190 TRP A N 1
ATOM 1421 C CA . TRP A 1 190 ? -9.289 20.037 62.445 1.00 40.66 190 TRP A CA 1
ATOM 1422 C C . TRP A 1 190 ? -7.877 20.021 61.858 1.00 40.66 190 TRP A C 1
ATOM 1424 O O . TRP A 1 190 ? -6.945 20.485 62.508 1.00 40.66 190 TRP A O 1
ATOM 1434 N N . SER A 1 191 ? -7.762 19.535 60.622 1.00 38.19 191 SER A N 1
ATOM 1435 C CA . SER A 1 191 ? -6.546 19.388 59.809 1.00 38.19 191 SER A CA 1
ATOM 1436 C C . SER A 1 191 ? -5.674 18.187 60.136 1.00 38.19 191 SER A C 1
ATOM 1438 O O . SER A 1 191 ? -4.679 18.314 60.834 1.00 38.19 191 SER A O 1
ATOM 1440 N N . GLN A 1 192 ? -5.982 17.058 59.501 1.00 44.22 192 GLN A N 1
ATOM 1441 C CA . GLN A 1 192 ? -5.041 16.355 58.619 1.00 44.22 192 GLN A CA 1
ATOM 1442 C C . GLN A 1 192 ? -5.666 15.032 58.204 1.00 44.22 192 GLN A C 1
ATOM 1444 O O . GLN A 1 192 ? -5.486 14.069 58.920 1.00 44.22 192 GLN A O 1
ATOM 1449 N N . GLU A 1 193 ? -6.344 14.979 57.055 1.00 35.91 193 GLU A N 1
ATOM 1450 C CA . GLU A 1 193 ? -6.371 13.775 56.215 1.00 35.91 193 GLU A CA 1
ATOM 1451 C C . GLU A 1 193 ? -6.604 14.186 54.747 1.00 35.91 193 GLU A C 1
ATOM 1453 O O . GLU A 1 193 ? -7.672 14.636 54.351 1.00 35.91 193 GLU A O 1
ATOM 1458 N N . HIS A 1 194 ? -5.524 14.053 53.971 1.00 36.03 194 HIS A N 1
ATOM 1459 C CA . HIS A 1 194 ? -5.488 13.664 52.560 1.00 36.03 194 HIS A CA 1
ATOM 1460 C C . HIS A 1 194 ? -6.122 14.573 51.486 1.00 36.03 194 HIS A C 1
ATOM 1462 O O . HIS A 1 194 ? -7.222 14.353 50.993 1.00 36.03 194 HIS A O 1
ATOM 1468 N N . HIS A 1 195 ? -5.293 15.485 50.962 1.00 34.12 195 HIS A N 1
ATOM 1469 C CA . HIS A 1 195 ? -5.306 15.824 49.535 1.00 34.12 195 HIS A CA 1
ATOM 1470 C C . HIS A 1 195 ? -5.027 14.558 48.696 1.00 34.12 195 HIS A C 1
ATOM 1472 O O . HIS A 1 195 ? -3.981 13.935 48.907 1.00 34.12 195 HIS A O 1
ATOM 1478 N N . PRO A 1 196 ? -5.844 14.196 47.689 1.00 38.38 196 PRO A N 1
ATOM 1479 C CA . PRO A 1 196 ? -5.353 13.363 46.607 1.00 38.38 196 PRO A CA 1
ATOM 1480 C C . PRO A 1 196 ? -4.449 14.231 45.724 1.00 38.38 196 PRO A C 1
ATOM 1482 O O . PRO A 1 196 ? -4.890 15.170 45.060 1.00 38.38 196 PRO A O 1
ATOM 1485 N N . HIS A 1 197 ? -3.153 13.930 45.741 1.00 34.28 197 HIS A N 1
ATOM 1486 C CA . HIS A 1 197 ? -2.227 14.391 44.717 1.00 34.28 197 HIS A CA 1
ATOM 1487 C C . HIS A 1 197 ? -2.741 13.936 43.346 1.00 34.28 197 HIS A C 1
ATOM 1489 O O . HIS A 1 197 ? -2.751 12.746 43.035 1.00 34.28 197 HIS A O 1
ATOM 1495 N N . VAL A 1 198 ? -3.126 14.894 42.505 1.00 40.25 198 VAL A N 1
ATOM 1496 C CA . VAL A 1 198 ? -3.226 14.695 41.060 1.00 40.25 198 VAL A CA 1
ATOM 1497 C C . VAL A 1 198 ? -1.801 14.489 40.545 1.00 40.25 198 VAL A C 1
ATOM 1499 O O . VAL A 1 198 ? -1.040 15.442 40.379 1.00 40.25 198 VAL A O 1
ATOM 1502 N N . VAL A 1 199 ? -1.409 13.233 40.335 1.00 36.53 199 VAL A N 1
ATOM 1503 C CA . VAL A 1 199 ? -0.171 12.893 39.626 1.00 36.53 199 VAL A CA 1
ATOM 1504 C C . VAL A 1 199 ? -0.428 13.081 38.131 1.00 36.53 199 VAL A C 1
ATOM 1506 O O . VAL A 1 199 ? -0.966 12.203 37.460 1.00 36.53 199 VAL A O 1
ATOM 1509 N N . LEU A 1 200 ? -0.042 14.241 37.598 1.00 39.88 200 LEU A N 1
ATOM 1510 C CA . LEU A 1 200 ? 0.175 14.420 36.164 1.00 39.88 200 LEU A CA 1
ATOM 1511 C C . LEU A 1 200 ? 1.487 13.720 35.790 1.00 39.88 200 LEU A C 1
ATOM 1513 O O . LEU A 1 200 ? 2.571 14.278 35.948 1.00 39.88 200 LEU A O 1
ATOM 1517 N N . ALA A 1 201 ? 1.395 12.488 35.294 1.00 37.44 201 ALA A N 1
ATOM 1518 C CA . ALA A 1 201 ? 2.514 11.830 34.632 1.00 37.44 201 ALA A CA 1
ATOM 1519 C C . ALA A 1 201 ? 2.659 12.390 33.205 1.00 37.44 201 ALA A C 1
ATOM 1521 O O . ALA A 1 201 ? 2.082 11.867 32.254 1.00 37.44 201 ALA A O 1
ATOM 1522 N N . ASN A 1 202 ? 3.435 13.467 33.059 1.00 35.53 202 ASN A N 1
ATOM 1523 C CA . ASN A 1 202 ? 4.022 13.846 31.775 1.00 35.53 202 ASN A CA 1
ATOM 1524 C C . ASN A 1 202 ? 5.259 12.974 31.537 1.00 35.53 202 ASN A C 1
ATOM 1526 O O . ASN A 1 202 ? 6.320 13.212 32.110 1.00 35.53 202 ASN A O 1
ATOM 1530 N N . SER A 1 203 ? 5.124 11.960 30.685 1.00 36.34 203 SER A N 1
ATOM 1531 C CA . SER A 1 203 ? 6.258 11.253 30.096 1.00 36.34 203 SER A CA 1
ATOM 1532 C C . SER A 1 203 ? 6.672 11.962 28.806 1.00 36.34 203 SER A C 1
ATOM 1534 O O . SER A 1 203 ? 6.069 11.753 27.753 1.00 36.34 203 SER A O 1
ATOM 1536 N N . THR A 1 204 ? 7.699 12.801 28.898 1.00 43.41 204 THR A N 1
ATOM 1537 C CA . THR A 1 204 ? 8.521 13.221 27.759 1.00 43.41 204 THR A CA 1
ATOM 1538 C C . THR A 1 204 ? 9.892 12.569 27.884 1.00 43.41 204 THR A C 1
ATOM 1540 O O . THR A 1 204 ? 10.673 12.950 28.756 1.00 43.41 204 THR A O 1
ATOM 1543 N N . SER A 1 205 ? 10.167 11.607 27.007 1.00 41.16 205 SER A N 1
ATOM 1544 C CA . SER A 1 205 ? 11.444 11.442 26.307 1.00 41.16 205 SER A CA 1
ATOM 1545 C C . SER A 1 205 ? 11.210 10.650 25.030 1.00 41.16 205 SER A C 1
ATOM 1547 O O . SER A 1 205 ? 10.275 9.819 25.016 1.00 41.16 205 SER A O 1
#

Organism: Diceros bicornis minor (NCBI:txid77932)

Radius of gyration: 41.75 Å; chains: 1; bounding box: 64×68×141 Å

Sequence (205 aa):
MKPNSLSAFVVLLALGILTSGAVEGASKEKAKHGVCPFVPPVMCFVYEPPQCHNDWQCPKKQKCCRGHCGIKCLDPEDPSKPVKVNPGKCPVVTGQCKRPNPTDYCLNDSHCMLGDKCCKGVCGKSCVKPVKGALKELIISLSRYIDDQVATLSEGWENLVCRAQRNVKQASLLVPSSRSLAFVTLPALWSQEHHPHVVLANSTS

InterPro domains:
  IPR008197 WAP-type 'four-disulfide core' domain [PF00095] (32-76)
  IPR008197 WAP-type 'four-disulfide core' domain [PF00095] (87-130)
  IPR008197 WAP-type 'four-disulfide core' domain [PR00003] (29-38)
  IPR008197 WAP-type 'four-disulfide core' domain [PR00003] (51-58)
  IPR008197 WAP-type 'four-disulfide core' domain [PR00003] (58-67)
  IPR008197 WAP-type 'four-disulfide core' domain [PR00003] (122-130)
  IPR008197 WAP-type 'four-disulfide core' domain [PS51390] (27-77)
  IPR008197 WAP-type 'four-disulfide core' domain [PS51390] (83-131)
  IPR008197 WAP-type 'four-disulfide core' domain [SM00217] (32-77)
  IPR008197 WAP-type 'four-disulfide core' domain [SM00217] (86-131)
  IPR036645 Elafin-like superfamily [G3DSA:4.10.75.10] (24-76)
  IPR036645 Elafin-like superfamily [G3DSA:4.10.75.10] (77-130)
  IPR036645 Elafin-like superfamily [SSF57256] (30-76)
  IPR036645 Elafin-like superfamily [SSF57256] (82-131)
  IPR050514 WAP four-disulfide core domain [PTHR19441] (27-128)

pLDDT: mean 77.08, std 20.94, range [34.12, 97.69]